Protein AF-A0A5E4BMX6-F1 (afdb_monomer_lite)

Structure (mmCIF, N/CA/C/O backbone):
data_AF-A0A5E4BMX6-F1
#
_entry.id   AF-A0A5E4BMX6-F1
#
loop_
_atom_site.group_PDB
_atom_site.id
_atom_site.type_symbol
_atom_site.label_atom_id
_atom_site.label_alt_id
_atom_site.label_comp_id
_atom_site.label_asym_id
_atom_site.label_entity_id
_atom_site.label_seq_id
_atom_site.pdbx_PDB_ins_code
_atom_site.Cartn_x
_atom_site.Cartn_y
_atom_site.Cartn_z
_atom_site.occupancy
_atom_site.B_iso_or_equiv
_atom_site.auth_seq_id
_atom_site.auth_comp_id
_atom_site.auth_asym_id
_atom_site.auth_atom_id
_atom_site.pdbx_PDB_model_num
ATOM 1 N N . VAL A 1 1 ? 17.351 1.350 86.217 1.00 35.41 1 VAL A N 1
ATOM 2 C CA . VAL A 1 1 ? 17.467 2.580 87.038 1.00 35.41 1 VAL A CA 1
ATOM 3 C C . VAL A 1 1 ? 17.146 3.734 86.095 1.00 35.41 1 VAL A C 1
ATOM 5 O O . VAL A 1 1 ? 17.913 3.917 85.167 1.00 35.41 1 VAL A O 1
ATOM 8 N N . THR A 1 2 ? 15.991 4.404 86.134 1.00 32.00 2 THR A N 1
ATOM 9 C CA . THR A 1 2 ? 14.903 4.441 87.140 1.00 32.00 2 THR A CA 1
ATOM 10 C C . THR A 1 2 ? 13.535 4.592 86.447 1.00 32.00 2 THR A C 1
ATOM 12 O O . THR A 1 2 ? 13.479 4.935 85.272 1.00 32.00 2 THR A O 1
ATOM 15 N N . MET A 1 3 ? 12.445 4.292 87.163 1.00 33.28 3 MET A N 1
ATOM 16 C CA . MET A 1 3 ? 11.055 4.462 86.709 1.00 33.28 3 MET A CA 1
ATOM 17 C C . MET A 1 3 ? 10.714 5.904 86.299 1.00 33.28 3 MET A C 1
ATOM 19 O O . MET A 1 3 ? 11.279 6.844 86.854 1.00 33.28 3 MET A O 1
ATOM 23 N N . LEU A 1 4 ? 9.620 6.059 85.549 1.00 32.78 4 LEU A N 1
ATOM 24 C CA . LEU A 1 4 ? 8.520 6.929 85.985 1.00 32.78 4 LEU A CA 1
ATOM 25 C C . LEU A 1 4 ? 7.163 6.277 85.658 1.00 32.78 4 LEU A C 1
ATOM 27 O O . LEU A 1 4 ? 7.103 5.316 84.894 1.00 32.78 4 LEU A O 1
ATOM 31 N N . LYS A 1 5 ? 6.121 6.682 86.391 1.00 35.00 5 LYS A N 1
ATOM 32 C CA . LYS A 1 5 ? 5.025 5.799 86.826 1.00 35.00 5 LYS A CA 1
ATOM 33 C C . LYS A 1 5 ? 3.714 6.579 86.974 1.00 35.00 5 LYS A C 1
ATOM 35 O O . LYS A 1 5 ? 3.631 7.417 87.866 1.00 35.00 5 LYS A O 1
ATOM 40 N N . THR A 1 6 ? 2.694 6.218 86.199 1.00 30.95 6 THR A N 1
ATOM 41 C CA . THR A 1 6 ? 1.284 6.657 86.316 1.00 30.95 6 THR A CA 1
ATOM 42 C C . THR A 1 6 ? 0.437 5.745 85.415 1.00 30.95 6 THR A C 1
ATOM 44 O O . THR A 1 6 ? 0.873 5.444 84.312 1.00 30.95 6 THR A O 1
ATOM 47 N N . GLY A 1 7 ? -0.747 5.244 85.777 1.00 32.09 7 GLY A N 1
ATOM 48 C CA . GLY A 1 7 ? -1.472 5.220 87.056 1.00 32.09 7 GLY A CA 1
ATOM 49 C C . GLY A 1 7 ? -2.209 3.873 87.211 1.00 32.09 7 GLY A C 1
ATOM 50 O O . GLY A 1 7 ? -2.040 2.990 86.375 1.00 32.09 7 GLY A O 1
ATOM 51 N N . LEU A 1 8 ? -2.977 3.676 88.286 1.00 29.72 8 LEU A N 1
ATOM 52 C CA . LEU A 1 8 ? -3.556 2.374 88.671 1.00 29.72 8 LEU A CA 1
ATOM 53 C C . LEU A 1 8 ? -5.045 2.538 89.032 1.00 29.72 8 LEU A C 1
ATOM 55 O O . LEU A 1 8 ? -5.360 3.528 89.690 1.00 29.72 8 LEU A O 1
ATOM 59 N N . LEU A 1 9 ? -5.876 1.521 88.717 1.00 30.53 9 LEU A N 1
ATOM 60 C CA . LEU A 1 9 ? -7.295 1.337 89.132 1.00 30.53 9 LEU A CA 1
ATOM 61 C C . LEU A 1 9 ? -8.300 2.267 88.402 1.00 30.53 9 LEU A C 1
ATOM 63 O O . LEU A 1 9 ? -7.949 3.402 8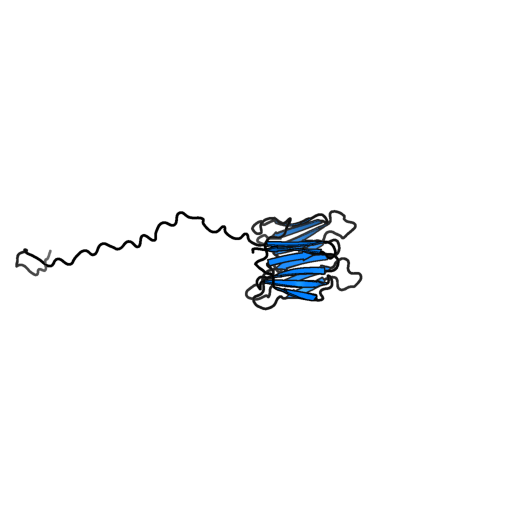8.105 1.00 30.53 9 LEU A O 1
ATOM 67 N N . LYS A 1 10 ? -9.555 1.914 88.066 1.00 31.61 10 LYS A N 1
ATOM 68 C CA . LYS A 1 10 ? -10.496 0.776 88.305 1.00 31.61 10 LYS A CA 1
ATOM 69 C C . LYS A 1 10 ? -11.629 0.909 87.225 1.00 31.61 10 LYS A C 1
ATOM 71 O O . LYS A 1 10 ? -11.780 2.024 86.733 1.00 31.61 10 LYS A O 1
ATOM 76 N N . GLU A 1 11 ? -12.469 -0.053 86.809 1.00 31.25 11 GLU A N 1
ATOM 77 C CA . GLU A 1 11 ? -12.640 -1.511 87.028 1.00 31.25 11 GLU A CA 1
ATOM 78 C C . GLU A 1 11 ? -13.628 -2.104 85.969 1.00 31.25 11 GLU A C 1
ATOM 80 O O . GLU A 1 11 ? -14.210 -1.324 85.224 1.00 31.25 11 GLU A O 1
ATOM 85 N N . GLU A 1 12 ? -13.818 -3.437 85.965 1.00 30.56 12 GLU A N 1
ATOM 86 C CA . GLU A 1 12 ? -14.991 -4.237 85.497 1.00 30.56 12 GLU A CA 1
ATOM 87 C C . GLU A 1 12 ? -15.522 -4.195 84.029 1.00 30.56 12 GLU A C 1
ATOM 89 O O . GLU A 1 12 ? -15.741 -3.153 83.416 1.00 30.56 12 GLU A O 1
ATOM 94 N N . GLU A 1 13 ? -15.757 -5.404 83.488 1.00 37.81 13 GLU A N 1
ATOM 95 C CA . GLU A 1 13 ? -16.462 -5.720 82.227 1.00 37.81 13 GLU A CA 1
ATOM 96 C C . GLU A 1 13 ? -17.963 -6.018 82.479 1.00 37.81 13 GLU A C 1
ATOM 98 O O . GLU A 1 13 ? -18.403 -6.016 83.626 1.00 37.81 13 GLU A O 1
ATOM 103 N N . GLU A 1 14 ? -18.696 -6.368 81.406 1.00 35.53 14 GLU A N 1
ATOM 104 C CA . GLU A 1 14 ? -20.063 -6.940 81.387 1.00 35.53 14 GLU A CA 1
ATOM 105 C C . GLU A 1 14 ? -21.231 -5.945 81.674 1.00 35.53 14 GLU A C 1
ATOM 107 O O . GLU A 1 14 ? -21.203 -5.160 82.614 1.00 35.53 14 GLU A O 1
ATOM 112 N N . ASP A 1 15 ? -22.327 -5.885 80.896 1.00 34.97 15 ASP A N 1
ATOM 113 C CA . ASP A 1 15 ? -22.698 -6.639 79.685 1.00 34.97 15 ASP A CA 1
ATOM 114 C C . ASP A 1 15 ? -23.845 -5.953 78.880 1.00 34.97 15 ASP A C 1
ATOM 116 O O . ASP A 1 15 ? -24.502 -5.027 79.356 1.00 34.97 15 ASP A O 1
ATOM 120 N N . GLN A 1 16 ? -24.147 -6.521 77.706 1.00 38.72 16 GLN A N 1
ATOM 121 C CA . GLN A 1 16 ? -25.443 -6.564 77.001 1.00 38.72 16 GLN A CA 1
ATOM 122 C C . GLN A 1 16 ? -25.919 -5.472 76.009 1.00 38.72 16 GLN A C 1
ATOM 124 O O . GLN A 1 16 ? -26.272 -4.341 76.328 1.00 38.72 16 GLN A O 1
ATOM 129 N N . ALA A 1 17 ? -26.179 -6.002 74.801 1.00 39.06 17 ALA A N 1
ATOM 130 C CA . ALA A 1 17 ? -27.375 -5.788 73.974 1.00 39.06 17 ALA A CA 1
ATOM 131 C C . ALA A 1 17 ? -27.500 -4.509 73.116 1.00 39.06 17 ALA A C 1
ATOM 133 O O . ALA A 1 17 ? -28.368 -3.664 73.318 1.00 39.06 17 ALA A O 1
ATOM 134 N N . GLY A 1 18 ? -26.755 -4.493 72.004 1.00 36.16 18 GLY A N 1
ATOM 135 C CA . GLY A 1 18 ? -27.036 -3.654 70.832 1.00 36.16 18 GLY A CA 1
ATOM 136 C C . GLY A 1 18 ? -26.816 -4.420 69.525 1.00 36.16 18 GLY A C 1
ATOM 137 O O . GLY A 1 18 ? -25.783 -4.255 68.883 1.00 36.16 18 GLY A O 1
ATOM 138 N N . SER A 1 19 ? -27.759 -5.289 69.136 1.00 46.03 19 SER A N 1
ATOM 139 C CA . SER A 1 19 ? -27.656 -6.100 67.909 1.00 46.03 19 SER A CA 1
ATOM 140 C C . SER A 1 19 ? -27.781 -5.234 66.647 1.00 46.03 19 SER A C 1
ATOM 142 O O . SER A 1 19 ? -28.859 -5.072 66.077 1.00 46.03 19 SER A O 1
ATOM 144 N N . ILE A 1 20 ? -26.660 -4.676 66.190 1.00 43.91 20 ILE A N 1
ATOM 145 C CA . ILE A 1 20 ? -26.553 -4.147 64.832 1.00 43.91 20 ILE A CA 1
ATOM 146 C C . ILE A 1 20 ? -26.483 -5.357 63.905 1.00 43.91 20 ILE A C 1
ATOM 148 O O . ILE A 1 20 ? -25.499 -6.096 63.897 1.00 43.91 20 ILE A O 1
ATOM 152 N N . HIS A 1 21 ? -27.563 -5.580 63.158 1.00 50.25 21 HIS A N 1
ATOM 153 C CA . H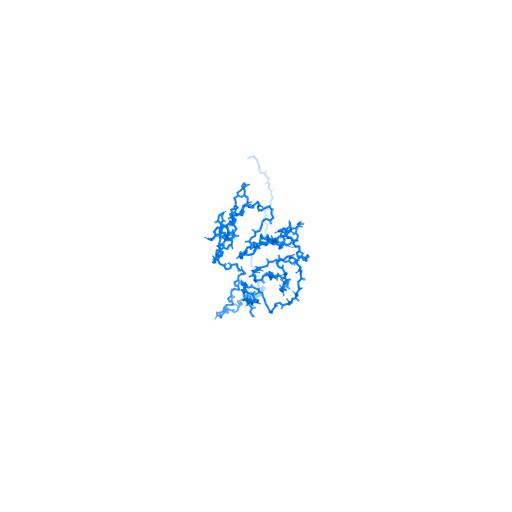IS A 1 21 ? -27.653 -6.665 62.194 1.00 50.25 21 HIS A CA 1
ATOM 154 C C . HIS A 1 21 ? -26.448 -6.648 61.248 1.00 50.25 21 HIS A C 1
ATOM 156 O O . HIS A 1 21 ? -26.258 -5.692 60.494 1.00 50.25 21 HIS A O 1
ATOM 162 N N . ASN A 1 22 ? -25.694 -7.752 61.231 1.00 52.19 22 ASN A N 1
ATOM 163 C CA . ASN A 1 22 ? -24.826 -8.086 60.109 1.00 52.19 22 ASN A CA 1
ATOM 164 C C . ASN A 1 22 ? -25.716 -8.238 58.872 1.00 52.19 22 ASN A C 1
ATOM 166 O O . ASN A 1 22 ? -26.256 -9.316 58.613 1.00 52.19 22 ASN A O 1
ATOM 170 N N . LEU A 1 23 ? -25.893 -7.146 58.124 1.00 52.84 23 LEU A N 1
ATOM 171 C CA . LEU A 1 23 ? -26.420 -7.209 56.770 1.00 52.84 23 LEU A CA 1
ATOM 172 C C . LEU A 1 23 ? -25.533 -8.203 56.013 1.00 52.84 23 LEU A C 1
ATOM 174 O O . LEU A 1 23 ? -24.311 -8.020 56.014 1.00 52.84 23 LEU A O 1
ATOM 178 N N . PRO A 1 24 ? -26.095 -9.267 55.409 1.00 53.97 24 PRO A N 1
ATOM 179 C CA . PRO A 1 24 ? -25.285 -10.171 54.617 1.00 53.97 24 PRO A CA 1
ATOM 180 C C . PRO A 1 24 ? -24.608 -9.331 53.542 1.00 53.97 24 PRO A C 1
ATOM 182 O O . PRO A 1 24 ? -25.277 -8.555 52.854 1.00 53.97 24 PRO A O 1
ATOM 185 N N . LEU A 1 25 ? -23.284 -9.462 53.426 1.00 54.66 25 LEU A N 1
ATOM 186 C CA . LEU A 1 25 ? -22.544 -8.842 52.340 1.00 54.66 25 LEU A CA 1
ATOM 187 C C . LEU A 1 25 ? -23.213 -9.316 51.052 1.00 54.66 25 LEU A C 1
ATOM 189 O O . LEU A 1 25 ? -23.096 -10.491 50.693 1.00 54.66 25 LEU A O 1
ATOM 193 N N . VAL A 1 26 ? -23.946 -8.417 50.388 1.00 52.69 26 VAL A N 1
ATOM 194 C CA . VAL A 1 26 ? -24.539 -8.688 49.083 1.00 52.69 26 VAL A CA 1
ATOM 195 C C . VAL A 1 26 ? -23.368 -8.756 48.124 1.00 52.69 26 VAL A C 1
ATOM 197 O O . VAL A 1 26 ? -22.990 -7.780 47.477 1.00 52.69 26 V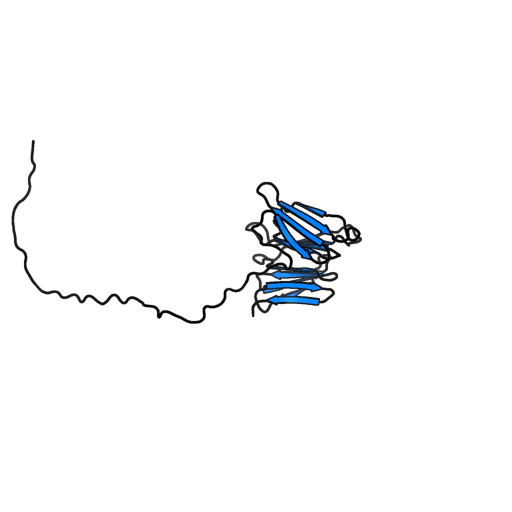AL A O 1
ATOM 200 N N . THR A 1 27 ? -22.749 -9.935 48.082 1.00 58.91 27 THR A N 1
ATOM 201 C CA . THR A 1 27 ? -21.886 -10.315 46.986 1.00 58.91 27 THR A CA 1
ATOM 202 C C . THR A 1 27 ? -22.757 -10.163 45.757 1.00 58.91 27 THR A C 1
ATOM 204 O O . THR A 1 27 ? -23.727 -10.894 45.555 1.00 58.91 27 THR A O 1
ATOM 207 N N . SER A 1 28 ? -22.453 -9.127 44.979 1.00 58.38 28 SER A N 1
ATOM 208 C CA . SER A 1 28 ? -22.967 -8.949 43.633 1.00 58.38 28 SER A CA 1
ATOM 209 C C . SER A 1 28 ? -22.365 -10.072 42.797 1.00 58.38 28 SER A C 1
ATOM 211 O O . SER A 1 28 ? -21.419 -9.883 42.033 1.00 58.38 28 SER A O 1
ATOM 213 N N . GLN A 1 29 ? -22.887 -11.283 43.006 1.00 64.38 29 GLN A N 1
ATOM 214 C CA . GLN A 1 29 ? -22.757 -12.391 42.089 1.00 64.38 29 GLN A CA 1
ATOM 215 C C . GLN A 1 29 ? -23.532 -11.962 40.852 1.00 64.38 29 GLN A C 1
ATOM 217 O O . GLN A 1 29 ? -24.706 -12.286 40.677 1.00 64.38 29 GLN A O 1
ATOM 222 N N . ARG A 1 30 ? -22.865 -11.159 40.011 1.00 63.91 30 ARG A N 1
ATOM 223 C CA . ARG A 1 30 ? -23.257 -10.989 38.617 1.00 63.91 30 ARG A CA 1
ATOM 224 C C . ARG A 1 30 ? -23.502 -12.407 38.105 1.00 63.91 30 ARG A C 1
ATOM 226 O O . ARG A 1 30 ? -22.594 -13.228 38.265 1.00 63.91 30 ARG A O 1
ATOM 233 N N . PRO A 1 31 ? -24.702 -12.723 37.587 1.00 66.75 31 PRO A N 1
ATOM 234 C CA . PRO A 1 31 ? -25.004 -14.079 37.162 1.00 66.75 31 PRO A CA 1
ATOM 235 C C . PRO A 1 31 ? -23.907 -14.533 36.205 1.00 66.75 31 PRO A C 1
ATOM 237 O O . PRO A 1 31 ? -23.553 -13.801 35.278 1.00 66.75 31 PRO A O 1
ATOM 240 N N . PHE A 1 32 ? -23.322 -15.693 36.496 1.00 72.81 32 PHE A N 1
ATOM 241 C CA . PHE A 1 32 ? -22.219 -16.243 35.722 1.00 72.81 32 PHE A CA 1
ATOM 242 C C . PHE A 1 32 ? -22.746 -16.542 34.315 1.00 72.81 32 PHE A C 1
ATOM 244 O O . PHE A 1 32 ? -23.487 -17.502 34.110 1.00 72.81 32 PHE A O 1
ATOM 251 N N . TYR A 1 33 ? -22.453 -15.646 33.372 1.00 83.50 33 TYR A N 1
ATOM 252 C CA . TYR A 1 33 ? -22.910 -15.761 31.994 1.00 83.50 33 TYR A CA 1
ATOM 253 C C . TYR A 1 33 ? -22.079 -16.833 31.289 1.00 83.50 33 TYR A C 1
ATOM 255 O O . TYR A 1 33 ? -21.002 -16.556 30.768 1.00 83.50 33 TYR A O 1
ATOM 263 N N . ASP A 1 34 ? -22.597 -18.057 31.297 1.00 86.50 34 ASP A N 1
ATOM 264 C CA . ASP A 1 34 ? -22.062 -19.197 30.552 1.00 86.50 34 ASP A CA 1
ATOM 265 C C . ASP A 1 34 ? -22.779 -19.305 29.194 1.00 86.50 34 ASP A C 1
ATOM 267 O O . ASP A 1 34 ? -23.572 -20.207 28.927 1.00 86.50 34 ASP A O 1
ATOM 271 N N . GLY A 1 35 ? -22.600 -18.268 28.373 1.00 92.62 35 GLY A N 1
ATOM 272 C CA . GLY A 1 35 ? -23.203 -18.139 27.048 1.00 92.62 35 GLY A CA 1
ATOM 273 C C . GLY A 1 35 ? -22.164 -17.815 25.970 1.00 92.62 35 GLY A C 1
ATOM 274 O O . GLY A 1 35 ? -20.980 -17.658 26.275 1.00 92.62 35 GLY A O 1
ATOM 275 N N . PRO A 1 36 ? -22.576 -17.711 24.694 1.00 94.38 36 PRO A N 1
ATOM 276 C CA . PRO A 1 36 ? -21.656 -17.431 23.597 1.00 94.38 36 PRO A CA 1
ATOM 277 C C . PRO A 1 36 ? -20.931 -16.092 23.794 1.00 94.38 36 PRO A C 1
ATOM 279 O O . PRO A 1 36 ? -21.548 -15.030 23.865 1.00 94.38 36 PRO A O 1
ATOM 282 N N . ILE A 1 37 ? -19.602 -16.149 23.836 1.00 94.25 37 ILE A N 1
ATOM 283 C CA . ILE A 1 37 ? -18.733 -14.971 23.898 1.00 94.25 37 ILE A CA 1
ATOM 284 C C . ILE A 1 37 ? -18.547 -14.434 22.467 1.00 94.25 37 ILE A C 1
ATOM 286 O O . ILE A 1 37 ? -18.245 -15.228 21.572 1.00 94.25 37 ILE A O 1
ATOM 290 N N . PRO A 1 38 ? -18.697 -13.119 22.212 1.00 95.00 38 PRO A N 1
ATOM 291 C CA . PRO A 1 38 ? -18.443 -12.545 20.894 1.00 95.00 38 PRO A CA 1
ATOM 292 C C . PRO A 1 38 ? -17.012 -12.822 20.418 1.00 95.00 38 PRO A C 1
ATOM 294 O O . PRO A 1 38 ? -16.047 -12.469 21.097 1.00 95.00 38 PRO A O 1
ATOM 297 N N . THR A 1 39 ? -16.870 -13.422 19.235 1.00 97.25 39 THR A N 1
ATOM 298 C CA . THR A 1 39 ? -15.559 -13.652 18.616 1.00 97.25 39 THR A CA 1
ATOM 299 C C . THR A 1 39 ? -14.862 -12.311 18.356 1.00 97.25 39 THR A C 1
ATOM 301 O O . THR A 1 39 ? -15.461 -11.447 17.706 1.00 97.25 39 THR A O 1
ATOM 304 N N . PRO A 1 40 ? -13.608 -12.111 18.806 1.00 97.44 40 PRO A N 1
ATOM 305 C CA . PRO A 1 40 ? -12.844 -10.915 18.472 1.00 97.44 40 PRO A CA 1
ATOM 306 C C . PRO A 1 40 ? -12.727 -10.740 16.953 1.00 97.44 40 PRO A C 1
ATOM 308 O O . PRO A 1 40 ? -12.380 -11.680 16.236 1.00 97.44 40 PRO A O 1
ATOM 311 N N . ARG A 1 41 ? -13.008 -9.531 16.455 1.00 97.75 41 ARG A N 1
ATOM 312 C CA . ARG A 1 41 ? -12.829 -9.197 15.037 1.00 97.75 41 ARG A CA 1
ATOM 313 C C . ARG A 1 41 ? -11.340 -9.259 14.684 1.00 97.75 41 ARG A C 1
ATOM 315 O O . ARG A 1 41 ? -10.519 -8.647 15.364 1.00 97.75 41 ARG A O 1
ATOM 322 N N . GLN A 1 42 ? -10.996 -9.989 13.622 1.00 98.31 42 GLN A N 1
ATOM 323 C CA . GLN A 1 42 ? -9.625 -10.013 13.107 1.00 98.31 42 GLN A CA 1
ATOM 324 C C . GLN A 1 42 ? -9.219 -8.632 12.571 1.00 98.31 42 GLN A C 1
ATOM 326 O O . GLN A 1 42 ? -10.052 -7.930 11.991 1.00 98.31 42 GLN A O 1
ATOM 331 N N . LYS A 1 43 ? -7.948 -8.271 12.771 1.00 98.38 43 LYS A N 1
ATOM 332 C CA . LYS A 1 43 ? -7.343 -7.032 12.261 1.00 98.38 43 LYS A CA 1
ATOM 333 C C . LYS A 1 43 ? -7.202 -7.058 10.728 1.00 98.38 43 LYS A C 1
ATOM 335 O O . LYS A 1 43 ? -7.180 -8.157 10.162 1.00 98.38 43 LYS A O 1
ATOM 340 N N . PRO A 1 44 ? -7.079 -5.891 10.070 1.00 98.75 44 PRO A N 1
ATOM 341 C CA . PRO A 1 44 ? -6.729 -5.830 8.658 1.00 98.75 44 PRO A CA 1
ATOM 342 C C . PRO A 1 44 ? -5.344 -6.439 8.386 1.00 98.75 44 PRO A C 1
ATOM 344 O O . PRO A 1 44 ? -4.472 -6.448 9.260 1.00 98.75 44 PRO A O 1
ATOM 347 N N . PHE A 1 45 ? -5.145 -6.969 7.178 1.00 98.81 45 PHE A N 1
ATOM 348 C CA . PHE A 1 45 ? -3.867 -7.518 6.726 1.00 98.81 45 PHE A CA 1
ATOM 349 C C . PHE A 1 45 ? -3.693 -7.405 5.207 1.00 98.81 45 PHE A C 1
ATOM 351 O O . PHE A 1 45 ? -4.657 -7.476 4.447 1.00 98.81 45 PHE A O 1
ATOM 358 N N . GLN A 1 46 ? -2.436 -7.312 4.765 1.00 98.88 46 GLN A N 1
ATOM 359 C CA . GLN A 1 46 ? -2.073 -7.466 3.358 1.00 98.88 46 GLN A CA 1
ATOM 360 C C . GLN A 1 46 ? -1.925 -8.951 3.017 1.00 98.88 46 GLN A C 1
ATOM 362 O O . GLN A 1 46 ? -1.177 -9.684 3.676 1.00 98.88 46 GLN A O 1
ATOM 367 N N . SER A 1 47 ? -2.611 -9.406 1.972 1.00 98.81 47 SER A N 1
ATOM 368 C CA . SER A 1 47 ? -2.475 -10.782 1.485 1.00 98.81 47 SER A CA 1
ATOM 369 C C . SER A 1 47 ? -1.059 -11.037 0.950 1.00 98.81 47 SER A C 1
ATOM 371 O O . SER A 1 47 ? -0.518 -10.238 0.194 1.00 98.81 47 SER A O 1
ATOM 373 N N . GLY A 1 48 ? -0.439 -12.146 1.366 1.00 98.62 48 GLY A N 1
ATOM 374 C CA . GLY A 1 48 ? 0.963 -12.453 1.043 1.00 98.62 48 GLY A CA 1
ATOM 375 C C . GLY A 1 48 ? 2.003 -11.764 1.942 1.00 98.62 48 GLY A C 1
ATOM 376 O O . GLY A 1 48 ? 3.194 -11.856 1.654 1.00 98.62 48 GLY A O 1
ATOM 377 N N . SER A 1 49 ? 1.587 -11.091 3.021 1.00 98.81 49 SER A N 1
ATOM 378 C CA . SER A 1 49 ? 2.492 -10.528 4.036 1.00 98.81 49 SER A CA 1
ATOM 379 C C . SER A 1 49 ? 2.748 -11.486 5.210 1.00 98.81 49 SER A C 1
ATOM 381 O O . SER A 1 49 ? 1.965 -12.400 5.476 1.00 98.81 49 SER A O 1
ATOM 383 N N . THR A 1 50 ? 3.840 -11.268 5.947 1.00 98.81 50 THR A N 1
ATOM 384 C CA . THR A 1 50 ? 4.096 -11.896 7.261 1.00 98.81 50 THR A CA 1
ATOM 385 C C . THR A 1 50 ? 3.761 -10.927 8.412 1.00 98.81 50 THR A C 1
ATOM 387 O O . THR A 1 50 ? 3.419 -9.773 8.147 1.00 98.81 50 THR A O 1
ATOM 390 N N . PRO A 1 51 ? 3.848 -11.319 9.701 1.00 98.31 51 PRO A N 1
ATOM 391 C CA . PRO A 1 51 ? 3.638 -10.392 10.820 1.00 98.31 51 PRO A CA 1
ATOM 392 C C . PRO A 1 51 ? 4.601 -9.188 10.849 1.00 98.31 51 PRO A C 1
ATOM 394 O O . PRO A 1 51 ? 5.719 -9.252 10.332 1.00 98.31 51 PRO A O 1
ATOM 397 N N . LEU A 1 52 ? 4.162 -8.083 11.466 1.00 96.69 52 LEU A N 1
ATOM 398 C CA . LEU A 1 52 ? 4.922 -6.822 11.572 1.00 96.69 52 LEU A CA 1
ATOM 399 C C . LEU A 1 52 ? 6.094 -6.880 12.563 1.00 96.69 52 LEU A C 1
ATOM 401 O O . LEU A 1 52 ? 7.083 -6.191 12.367 1.00 96.69 52 LEU A O 1
ATOM 405 N N . HIS A 1 53 ? 6.011 -7.719 13.597 1.00 95.56 53 HIS A N 1
ATOM 406 C CA . HIS A 1 53 ? 7.015 -7.821 14.668 1.00 95.56 53 HIS A CA 1
ATOM 407 C C . HIS A 1 53 ? 8.299 -8.583 14.267 1.00 95.56 53 HIS A C 1
ATOM 409 O O . HIS A 1 53 ? 9.058 -9.020 15.134 1.00 95.56 53 HIS A O 1
ATOM 415 N N . LEU A 1 54 ? 8.495 -8.860 12.976 1.00 97.06 54 LEU A N 1
ATOM 416 C CA . LEU A 1 54 ? 9.660 -9.572 12.457 1.00 97.06 54 LEU A CA 1
ATOM 417 C C . LEU A 1 54 ? 10.653 -8.554 11.894 1.00 97.06 54 LEU A C 1
ATOM 419 O O . LEU A 1 54 ? 10.297 -7.802 10.991 1.00 97.06 54 LEU A O 1
ATOM 423 N N . THR A 1 55 ? 11.900 -8.595 12.374 1.00 96.31 55 THR A N 1
ATOM 424 C CA . THR A 1 55 ? 13.025 -7.763 11.900 1.00 96.31 55 THR A CA 1
ATOM 425 C C . THR A 1 55 ? 13.223 -7.848 10.387 1.00 96.31 55 THR A C 1
ATOM 427 O O . THR A 1 55 ? 13.603 -6.875 9.754 1.00 96.31 55 THR A O 1
ATOM 430 N N . HIS A 1 56 ? 12.937 -9.010 9.798 1.00 97.44 56 HIS A N 1
ATOM 431 C CA . HIS A 1 56 ? 12.880 -9.211 8.357 1.00 97.44 56 HIS A CA 1
ATOM 432 C C . HIS A 1 56 ? 11.522 -9.836 8.018 1.00 97.44 56 HIS A C 1
ATOM 434 O O . HIS A 1 56 ? 11.212 -10.948 8.458 1.00 97.44 56 HIS A O 1
ATOM 440 N N . ARG A 1 57 ? 10.694 -9.100 7.270 1.00 98.38 57 ARG A N 1
ATOM 441 C CA . ARG A 1 57 ? 9.310 -9.457 6.923 1.00 98.38 57 ARG A CA 1
ATOM 442 C C . ARG A 1 57 ? 9.065 -9.365 5.421 1.00 98.38 57 ARG A C 1
ATOM 444 O O . ARG A 1 57 ? 9.598 -8.488 4.748 1.00 98.38 57 ARG A O 1
ATOM 451 N N . PHE A 1 58 ? 8.161 -10.198 4.918 1.00 98.81 58 PHE A N 1
ATOM 452 C CA . PHE A 1 58 ? 7.504 -9.944 3.639 1.00 98.81 58 PHE A CA 1
ATOM 453 C C . PHE A 1 58 ? 6.388 -8.918 3.864 1.00 98.81 58 PHE A C 1
ATOM 455 O O . PHE A 1 58 ? 5.499 -9.138 4.693 1.00 98.81 58 PHE A O 1
ATOM 462 N N . MET A 1 59 ? 6.433 -7.799 3.141 1.00 98.81 59 MET A N 1
ATOM 463 C CA . MET A 1 59 ? 5.313 -6.856 3.069 1.00 98.81 59 MET A CA 1
ATOM 464 C C . MET A 1 59 ? 4.257 -7.353 2.079 1.00 98.81 59 MET A C 1
ATOM 466 O O . MET A 1 59 ? 3.070 -7.240 2.358 1.00 98.81 59 MET A O 1
ATOM 470 N N . VAL A 1 60 ? 4.693 -7.960 0.971 1.00 98.94 60 VAL A N 1
ATOM 471 C CA . VAL A 1 60 ? 3.860 -8.738 0.045 1.00 98.94 60 VAL A CA 1
ATOM 472 C C . VAL A 1 60 ? 4.737 -9.728 -0.730 1.00 98.94 60 VAL A C 1
ATOM 474 O O . VAL A 1 60 ? 5.867 -9.415 -1.103 1.00 98.94 60 VAL A O 1
ATOM 477 N N . TRP A 1 61 ? 4.210 -10.919 -1.001 1.00 98.88 61 TRP A N 1
ATOM 478 C CA . TRP A 1 61 ? 4.699 -11.835 -2.030 1.00 98.88 61 TRP A CA 1
ATOM 479 C C . TRP A 1 61 ? 3.500 -12.223 -2.894 1.00 98.88 61 TRP A C 1
ATOM 481 O O . TRP A 1 61 ? 2.546 -12.831 -2.406 1.00 98.88 61 TRP A O 1
ATOM 491 N N . ASN A 1 62 ? 3.534 -11.850 -4.172 1.00 98.75 62 ASN A N 1
ATOM 492 C CA . ASN A 1 62 ? 2.479 -12.150 -5.138 1.00 98.75 62 ASN A CA 1
ATOM 493 C C . ASN A 1 62 ? 3.067 -12.703 -6.455 1.00 98.75 62 ASN A C 1
ATOM 495 O O . ASN A 1 62 ? 4.233 -13.098 -6.514 1.00 98.75 62 ASN A O 1
ATOM 499 N N . SER A 1 63 ? 2.249 -12.784 -7.508 1.00 98.56 63 SER A N 1
ATOM 500 C CA . SER A 1 63 ? 2.649 -13.326 -8.816 1.00 98.56 63 SER A CA 1
ATOM 501 C C . SER A 1 63 ? 3.598 -12.433 -9.625 1.00 98.56 63 SER A C 1
ATOM 503 O O . SER A 1 63 ? 4.136 -12.907 -10.621 1.00 98.56 63 SER A O 1
ATOM 505 N N . ILE A 1 64 ? 3.806 -11.174 -9.229 1.00 98.62 64 ILE A N 1
ATOM 506 C CA . ILE A 1 64 ? 4.718 -10.231 -9.896 1.00 98.62 64 ILE A CA 1
ATOM 507 C C . ILE A 1 64 ? 6.109 -10.271 -9.258 1.00 98.62 64 ILE A C 1
ATOM 509 O O . ILE A 1 64 ? 7.125 -10.275 -9.954 1.00 98.62 64 ILE A O 1
ATOM 513 N N . GLY A 1 65 ? 6.154 -10.324 -7.929 1.00 98.75 65 GLY A N 1
ATOM 514 C CA . GLY A 1 65 ? 7.403 -10.236 -7.190 1.00 98.75 65 GLY A CA 1
ATOM 515 C C . GLY A 1 65 ? 7.225 -10.323 -5.681 1.00 98.75 65 GLY A C 1
ATOM 516 O O . GLY A 1 65 ? 6.248 -10.880 -5.164 1.00 98.75 65 GLY A O 1
ATOM 517 N N . ILE A 1 66 ? 8.210 -9.771 -4.983 1.00 98.88 66 ILE A N 1
ATOM 518 C CA . ILE A 1 66 ? 8.366 -9.815 -3.535 1.00 98.88 66 ILE A CA 1
ATOM 519 C C . ILE A 1 66 ? 8.795 -8.429 -3.051 1.00 98.88 66 ILE A C 1
ATOM 521 O O . ILE A 1 66 ? 9.790 -7.888 -3.529 1.00 98.88 66 ILE A O 1
ATOM 525 N N . ILE A 1 67 ? 8.087 -7.889 -2.059 1.00 98.88 67 ILE A N 1
ATOM 526 C CA . ILE A 1 67 ? 8.531 -6.731 -1.277 1.00 98.88 67 ILE A CA 1
ATOM 527 C C . ILE A 1 67 ? 8.917 -7.221 0.116 1.00 98.88 67 ILE A C 1
ATOM 529 O O . ILE A 1 67 ? 8.090 -7.786 0.844 1.00 98.88 67 ILE A O 1
ATOM 533 N N . ARG A 1 68 ? 10.173 -6.997 0.496 1.00 98.75 68 ARG A N 1
ATOM 534 C CA . ARG A 1 68 ? 10.720 -7.287 1.825 1.00 98.75 68 ARG A CA 1
ATOM 535 C C . ARG A 1 68 ? 10.955 -5.981 2.567 1.00 98.75 68 ARG A C 1
ATOM 537 O O . ARG A 1 68 ? 11.351 -4.993 1.961 1.00 98.75 68 ARG A O 1
ATOM 544 N N . CYS A 1 69 ? 10.727 -5.994 3.872 1.00 98.56 69 CYS A N 1
ATOM 545 C CA . CYS A 1 69 ? 11.128 -4.922 4.772 1.00 98.56 69 CYS A CA 1
ATOM 546 C C . CYS A 1 69 ? 12.081 -5.495 5.821 1.00 98.56 69 CYS A C 1
ATOM 548 O O . CYS A 1 69 ? 11.811 -6.548 6.413 1.00 98.56 69 CYS A O 1
ATOM 550 N N . TYR A 1 70 ? 13.190 -4.792 6.007 1.00 96.44 70 TYR A N 1
ATOM 551 C CA . TYR A 1 70 ? 14.181 -5.001 7.047 1.00 96.44 70 TYR A CA 1
ATOM 552 C C . TYR A 1 70 ? 14.063 -3.817 7.996 1.00 96.44 70 TYR A C 1
ATOM 554 O O . TYR A 1 70 ? 14.149 -2.680 7.549 1.00 96.44 70 TYR A O 1
ATOM 562 N N . ASN A 1 71 ? 13.824 -4.078 9.274 1.00 92.38 71 ASN A N 1
ATOM 563 C CA . ASN A 1 71 ? 13.681 -3.059 10.303 1.00 92.38 71 ASN A CA 1
ATOM 564 C C . ASN A 1 71 ? 14.400 -3.557 11.558 1.00 92.38 71 ASN A C 1
ATOM 566 O O . ASN A 1 71 ? 13.826 -4.315 12.350 1.00 92.38 71 ASN A O 1
ATOM 570 N N . ASP A 1 72 ? 15.676 -3.196 11.682 1.00 89.38 72 ASP A N 1
ATOM 571 C CA . ASP A 1 72 ? 16.490 -3.440 12.871 1.00 89.38 72 ASP A CA 1
ATOM 572 C C . ASP A 1 72 ? 16.779 -2.132 13.632 1.00 89.38 72 ASP A C 1
ATOM 574 O O . ASP A 1 72 ? 16.186 -1.091 13.358 1.00 89.38 72 ASP A O 1
ATOM 578 N N . GLU A 1 73 ? 17.617 -2.190 14.6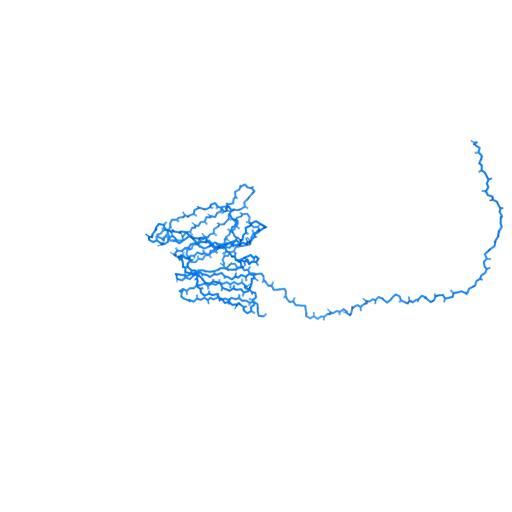69 1.00 84.19 73 GLU A N 1
ATOM 579 C CA . GLU A 1 73 ? 17.903 -1.029 15.527 1.00 84.19 73 GLU A CA 1
ATOM 580 C C . GLU A 1 73 ? 18.740 0.070 14.840 1.00 84.19 73 GLU A C 1
ATOM 582 O O . GLU A 1 73 ? 18.850 1.170 15.382 1.00 84.19 73 GLU A O 1
ATOM 587 N N . HIS A 1 74 ? 19.344 -0.219 13.683 1.00 85.38 74 HIS A N 1
ATOM 588 C CA . HIS A 1 74 ? 20.259 0.671 12.966 1.00 85.38 74 HIS A CA 1
ATOM 589 C C . HIS A 1 74 ? 19.674 1.125 11.626 1.00 85.38 74 HIS A C 1
ATOM 591 O O . HIS A 1 74 ? 19.728 2.317 11.323 1.00 85.38 74 HIS A O 1
ATOM 597 N N . ASP A 1 75 ? 19.099 0.197 10.855 1.00 88.88 75 ASP A N 1
ATOM 598 C CA . ASP A 1 75 ? 18.606 0.436 9.499 1.00 88.88 75 ASP A CA 1
ATOM 599 C C . ASP A 1 75 ? 17.147 -0.030 9.316 1.00 88.88 75 ASP A C 1
ATOM 601 O O . ASP A 1 75 ? 16.748 -1.124 9.727 1.00 88.88 75 ASP A O 1
ATOM 605 N N . ASN A 1 76 ? 16.353 0.796 8.621 1.00 95.25 76 ASN A N 1
ATOM 606 C CA . ASN A 1 76 ? 15.030 0.426 8.112 1.00 95.25 76 ASN A CA 1
ATOM 607 C C . ASN A 1 76 ? 15.000 0.607 6.585 1.00 95.25 76 ASN A C 1
ATOM 609 O O . ASN A 1 76 ? 15.169 1.718 6.069 1.00 95.25 76 ASN A O 1
ATOM 613 N N . ALA A 1 77 ? 14.797 -0.487 5.854 1.00 97.94 77 ALA A N 1
ATOM 614 C CA . ALA A 1 77 ? 14.910 -0.557 4.402 1.00 97.94 77 ALA A CA 1
ATOM 615 C C . ALA A 1 77 ? 13.834 -1.456 3.777 1.00 97.94 77 ALA A C 1
ATOM 617 O O . ALA A 1 77 ? 13.363 -2.421 4.381 1.00 97.94 77 ALA A O 1
ATOM 618 N N . ILE A 1 78 ? 13.469 -1.147 2.534 1.00 98.69 78 ILE A N 1
ATOM 619 C CA . ILE A 1 78 ? 12.542 -1.923 1.711 1.00 98.69 78 ILE A CA 1
ATOM 620 C C . ILE A 1 78 ? 13.254 -2.353 0.429 1.00 98.69 78 ILE A C 1
ATOM 622 O O . ILE A 1 78 ? 13.756 -1.513 -0.316 1.00 98.69 78 ILE A O 1
ATOM 626 N N . ASP A 1 79 ? 13.237 -3.656 0.156 1.00 98.62 79 ASP A N 1
ATOM 627 C CA . ASP A 1 79 ? 13.752 -4.251 -1.078 1.00 98.62 79 ASP A CA 1
ATOM 628 C C . ASP A 1 79 ? 12.610 -4.837 -1.908 1.00 98.62 79 ASP A C 1
ATOM 630 O O . ASP A 1 79 ? 11.780 -5.602 -1.406 1.00 98.62 79 ASP A O 1
ATOM 634 N N . VAL A 1 80 ? 12.604 -4.517 -3.201 1.00 98.75 80 VAL A N 1
ATOM 635 C CA . VAL A 1 80 ? 11.649 -5.024 -4.190 1.00 98.75 80 VAL A CA 1
ATOM 636 C C . VAL A 1 80 ? 12.377 -5.890 -5.211 1.00 98.75 80 VAL A C 1
ATOM 638 O O . VAL A 1 80 ? 13.291 -5.434 -5.899 1.00 98.75 80 VAL A O 1
ATOM 641 N N . GLU A 1 81 ? 11.934 -7.136 -5.333 1.00 98.62 81 GLU A N 1
ATOM 642 C CA . GLU A 1 81 ? 12.416 -8.133 -6.287 1.00 98.62 81 GLU A CA 1
ATOM 643 C C . GLU A 1 81 ? 11.273 -8.524 -7.232 1.00 98.62 81 GLU A C 1
ATOM 645 O O . GLU A 1 81 ? 10.173 -8.838 -6.779 1.00 98.62 81 GLU A O 1
ATOM 650 N N . PHE A 1 82 ? 11.529 -8.531 -8.539 1.00 98.56 82 PHE A N 1
ATOM 651 C CA . PHE A 1 82 ? 10.575 -8.974 -9.559 1.00 98.56 82 PHE A CA 1
ATOM 652 C C . PHE A 1 82 ? 10.921 -10.401 -9.993 1.00 98.56 82 PHE A C 1
ATOM 654 O O . PHE A 1 82 ? 12.089 -10.687 -10.259 1.00 98.56 82 PHE A O 1
ATOM 661 N N . HIS A 1 83 ? 9.924 -11.290 -10.100 1.00 98.44 83 HIS A N 1
ATOM 662 C CA . HIS A 1 83 ? 10.159 -12.673 -10.560 1.00 98.44 83 HIS A CA 1
ATOM 663 C C . HIS A 1 83 ? 10.621 -12.713 -12.023 1.00 98.44 83 HIS A C 1
ATOM 665 O O . HIS A 1 83 ? 11.389 -13.591 -12.410 1.00 98.44 83 HIS A O 1
ATOM 671 N N . ASP A 1 84 ? 10.158 -11.750 -12.823 1.00 97.31 84 ASP A N 1
ATOM 672 C CA . ASP A 1 84 ? 10.644 -11.476 -14.173 1.00 97.31 84 ASP A CA 1
ATOM 673 C C . ASP A 1 84 ? 11.414 -10.147 -14.173 1.00 97.31 84 ASP A C 1
ATOM 675 O O . ASP A 1 84 ? 10.842 -9.060 -14.066 1.00 97.31 84 ASP A O 1
ATOM 679 N N . THR A 1 85 ? 12.736 -10.243 -14.307 1.00 94.31 85 THR A N 1
ATOM 680 C CA . THR A 1 85 ? 13.662 -9.102 -14.308 1.00 94.31 85 THR A CA 1
ATOM 681 C C . THR A 1 85 ? 13.566 -8.228 -15.562 1.00 94.31 85 THR A C 1
ATOM 683 O O . THR A 1 85 ? 14.208 -7.179 -15.614 1.00 94.31 85 THR A O 1
ATOM 686 N N . SER A 1 86 ? 12.767 -8.615 -16.565 1.00 95.75 86 SER A N 1
ATOM 687 C CA . SER A 1 86 ? 12.454 -7.764 -17.717 1.00 95.75 86 SER A CA 1
ATOM 688 C C . SER A 1 86 ? 11.363 -6.723 -17.432 1.00 95.75 86 SER A C 1
ATOM 690 O O . SER A 1 86 ? 11.286 -5.733 -18.158 1.00 95.75 86 SER A O 1
ATOM 692 N N . ILE A 1 87 ? 10.569 -6.899 -16.364 1.00 94.00 87 ILE A N 1
ATOM 693 C CA . ILE A 1 87 ? 9.546 -5.931 -15.928 1.00 94.00 87 ILE A CA 1
ATOM 694 C C . ILE A 1 87 ? 10.221 -4.671 -15.375 1.00 94.00 87 ILE A C 1
ATOM 696 O O . ILE A 1 87 ? 9.983 -3.561 -15.851 1.00 94.00 87 ILE A O 1
ATOM 700 N N . HIS A 1 88 ? 11.071 -4.846 -14.363 1.00 96.12 88 HIS A N 1
ATOM 701 C CA . HIS A 1 88 ? 11.841 -3.777 -13.743 1.00 96.12 88 HIS A CA 1
ATOM 702 C C . HIS A 1 88 ? 13.055 -4.355 -13.001 1.00 96.12 88 HIS A C 1
ATOM 704 O O . HIS A 1 88 ? 13.108 -5.542 -12.676 1.00 96.12 88 HIS A O 1
ATOM 710 N N . HIS A 1 89 ? 14.042 -3.505 -12.719 1.00 95.50 89 HIS A N 1
ATOM 711 C CA . HIS A 1 89 ? 15.200 -3.889 -11.917 1.00 95.50 89 HIS A CA 1
ATOM 712 C C . HIS A 1 89 ? 14.841 -3.976 -10.425 1.00 95.50 89 HIS A C 1
ATOM 714 O O . HIS A 1 89 ? 13.901 -3.326 -9.952 1.00 95.50 89 HIS A O 1
ATOM 720 N N . ALA A 1 90 ? 15.613 -4.765 -9.672 1.00 97.00 90 ALA A N 1
ATOM 721 C CA . ALA A 1 90 ? 15.493 -4.809 -8.218 1.00 97.00 90 ALA A CA 1
ATOM 722 C C . ALA A 1 90 ? 15.673 -3.398 -7.634 1.00 97.00 90 ALA A C 1
ATOM 724 O O . ALA A 1 90 ? 16.594 -2.679 -8.024 1.00 97.00 90 ALA A O 1
ATOM 725 N N . THR A 1 91 ? 14.770 -2.991 -6.744 1.00 97.62 91 THR A N 1
ATOM 726 C CA . THR A 1 91 ? 14.689 -1.615 -6.230 1.00 97.62 91 THR A CA 1
ATOM 727 C C . THR A 1 91 ? 14.914 -1.618 -4.724 1.00 97.62 91 THR A C 1
ATOM 729 O O . THR A 1 91 ? 14.237 -2.354 -4.014 1.00 97.62 91 THR A O 1
ATOM 732 N N . HIS A 1 92 ? 15.844 -0.788 -4.251 1.00 97.75 92 HIS A N 1
ATOM 733 C CA . HIS A 1 92 ? 16.174 -0.622 -2.835 1.00 97.75 92 HIS A CA 1
ATOM 734 C C . HIS A 1 92 ? 15.749 0.770 -2.362 1.00 97.75 92 HIS A C 1
ATOM 736 O O . HIS A 1 92 ? 16.070 1.766 -3.014 1.00 97.75 92 HIS A O 1
ATOM 742 N N . LEU A 1 93 ? 15.042 0.845 -1.236 1.00 97.62 93 LEU A N 1
ATOM 743 C CA . LEU A 1 93 ? 14.477 2.071 -0.673 1.00 97.62 93 LEU A CA 1
ATOM 744 C C . LEU A 1 93 ? 14.837 2.190 0.813 1.00 97.62 93 LEU A C 1
ATOM 746 O O . LEU A 1 93 ? 14.630 1.253 1.582 1.00 97.62 93 LEU A O 1
ATOM 750 N N . SER A 1 94 ? 15.284 3.370 1.250 1.00 97.44 94 SER A N 1
ATOM 751 C CA . SER A 1 94 ? 15.365 3.683 2.682 1.00 97.44 94 SER A CA 1
ATOM 752 C C . SER A 1 94 ? 13.961 3.979 3.219 1.00 97.44 94 SER A C 1
ATOM 754 O O . SER A 1 94 ? 13.249 4.835 2.690 1.00 97.44 94 SER A O 1
ATOM 756 N N . ASN A 1 95 ? 13.544 3.275 4.269 1.00 97.56 95 ASN A N 1
ATOM 757 C CA . ASN A 1 95 ? 12.178 3.308 4.790 1.00 97.56 95 ASN A CA 1
ATOM 758 C C . ASN A 1 95 ? 12.000 4.360 5.901 1.00 97.56 95 ASN A C 1
ATOM 760 O O . ASN A 1 95 ? 11.451 4.086 6.967 1.00 97.56 95 ASN A O 1
ATOM 764 N N . ALA A 1 96 ? 12.462 5.589 5.654 1.00 96.06 96 ALA A N 1
ATOM 765 C CA . ALA A 1 96 ? 12.463 6.676 6.641 1.00 96.06 96 ALA A CA 1
ATOM 766 C C . ALA A 1 96 ? 11.060 7.068 7.162 1.00 96.06 96 ALA A C 1
ATOM 768 O O . ALA A 1 96 ? 10.942 7.651 8.236 1.00 96.06 96 ALA A O 1
ATOM 769 N N . LEU A 1 97 ? 9.999 6.743 6.414 1.00 96.56 97 LEU A N 1
ATOM 770 C CA . LEU A 1 97 ? 8.598 6.998 6.778 1.00 96.56 97 LEU A CA 1
ATOM 771 C C . LEU A 1 97 ? 7.904 5.794 7.443 1.00 96.56 97 LEU A C 1
ATOM 773 O O . LEU A 1 97 ? 6.704 5.860 7.699 1.00 96.56 97 LEU A O 1
ATOM 777 N N . ASN A 1 98 ? 8.642 4.716 7.737 1.00 96.88 98 ASN A N 1
ATOM 778 C CA . ASN A 1 98 ? 8.142 3.498 8.382 1.00 96.88 98 ASN A CA 1
ATOM 779 C C . ASN A 1 98 ? 6.895 2.906 7.693 1.00 96.88 98 ASN A C 1
ATOM 781 O O . ASN A 1 98 ? 5.900 2.592 8.344 1.00 96.88 98 ASN A O 1
ATOM 785 N N . TYR A 1 99 ? 6.942 2.729 6.370 1.00 98.62 99 TYR A N 1
ATOM 786 C CA . TYR A 1 99 ? 5.895 2.027 5.626 1.00 98.62 99 TYR A CA 1
ATOM 787 C C . TYR A 1 99 ? 5.725 0.593 6.153 1.00 98.62 99 TYR A C 1
ATOM 789 O O . TYR A 1 99 ? 6.694 -0.165 6.269 1.00 98.62 99 TYR A O 1
ATOM 797 N N . THR A 1 100 ? 4.484 0.222 6.472 1.00 98.44 100 THR A N 1
ATOM 798 C CA . THR A 1 100 ? 4.106 -1.056 7.103 1.00 98.44 100 THR A CA 1
ATOM 799 C C . THR A 1 100 ? 3.341 -1.974 6.149 1.00 98.44 100 THR A C 1
ATOM 801 O O . THR A 1 100 ? 3.493 -3.203 6.219 1.00 98.44 100 THR A O 1
ATOM 804 N N . VAL A 1 101 ? 2.574 -1.384 5.227 1.00 98.69 101 VAL A N 1
ATOM 805 C CA . VAL A 1 101 ? 1.753 -2.052 4.207 1.00 98.69 101 VAL A CA 1
ATOM 806 C C . VAL A 1 101 ? 2.348 -1.787 2.821 1.00 98.69 101 VAL A C 1
ATOM 808 O O . VAL A 1 101 ? 2.795 -0.673 2.548 1.00 98.69 101 VAL A O 1
ATOM 811 N N . ALA A 1 102 ? 2.362 -2.798 1.949 1.00 98.94 102 ALA A N 1
ATOM 812 C CA . ALA A 1 102 ? 2.806 -2.657 0.563 1.00 98.94 102 ALA A CA 1
ATOM 813 C C . ALA A 1 102 ? 1.986 -3.526 -0.399 1.00 98.94 102 ALA A C 1
ATOM 815 O O . ALA A 1 102 ? 1.519 -4.595 -0.014 1.00 98.94 102 ALA A O 1
ATOM 816 N N . ASP A 1 103 ? 1.882 -3.113 -1.658 1.00 98.94 103 ASP A N 1
ATOM 817 C CA . ASP A 1 103 ? 1.400 -3.948 -2.761 1.00 98.94 103 ASP A CA 1
ATOM 818 C C . ASP A 1 103 ? 2.274 -3.749 -4.012 1.00 98.94 103 ASP A C 1
ATOM 820 O O . ASP A 1 103 ? 2.944 -2.722 -4.158 1.00 98.94 103 ASP A O 1
ATOM 824 N N . LEU A 1 104 ? 2.293 -4.741 -4.905 1.00 98.88 104 LEU A N 1
ATOM 825 C CA . LEU A 1 104 ? 3.173 -4.774 -6.076 1.00 98.88 104 LEU A CA 1
ATOM 826 C C . LEU A 1 104 ? 2.408 -5.169 -7.341 1.00 98.88 104 LEU A C 1
ATOM 828 O O . LEU A 1 104 ? 1.859 -6.269 -7.418 1.00 98.88 104 LEU A O 1
ATOM 832 N N . SER A 1 105 ? 2.436 -4.315 -8.360 1.00 98.56 105 SER A N 1
ATOM 833 C CA . SER A 1 105 ? 1.909 -4.615 -9.693 1.00 98.56 105 SER A CA 1
ATOM 834 C C . SER A 1 105 ? 3.020 -4.613 -10.745 1.00 98.56 105 SER A C 1
ATOM 836 O O . SER A 1 105 ? 4.189 -4.380 -10.449 1.00 98.56 105 SER A O 1
ATOM 838 N N . HIS A 1 106 ? 2.649 -4.870 -12.000 1.00 97.38 106 HIS A N 1
ATOM 839 C CA . HIS A 1 106 ? 3.534 -4.712 -13.156 1.00 97.38 106 HIS A CA 1
ATOM 840 C C . HIS A 1 106 ? 3.771 -3.235 -13.544 1.00 97.38 106 HIS A C 1
ATOM 842 O O . HIS A 1 106 ? 4.522 -2.974 -14.479 1.00 97.38 106 HIS A O 1
ATOM 848 N N . GLU A 1 107 ? 3.129 -2.286 -12.850 1.00 97.44 107 GLU A N 1
ATOM 849 C CA . GLU A 1 107 ? 3.178 -0.845 -13.144 1.00 97.44 107 GLU A CA 1
ATOM 850 C C . GLU A 1 107 ? 3.820 -0.032 -12.011 1.00 97.44 107 GLU A C 1
ATOM 852 O O . GLU A 1 107 ? 4.549 0.936 -12.253 1.00 97.44 107 GLU A O 1
ATOM 857 N N . ALA A 1 108 ? 3.533 -0.410 -10.761 1.00 98.50 108 ALA A N 1
ATOM 858 C CA . ALA A 1 108 ? 3.946 0.349 -9.594 1.00 98.50 108 ALA A CA 1
ATOM 859 C C . ALA A 1 108 ? 4.211 -0.501 -8.347 1.00 98.50 108 ALA A C 1
ATOM 861 O O . ALA A 1 108 ? 3.688 -1.605 -8.172 1.00 98.50 108 ALA A O 1
ATOM 862 N N . ILE A 1 109 ? 4.989 0.094 -7.447 1.00 98.81 109 ILE A N 1
ATOM 863 C CA . ILE A 1 109 ? 5.098 -0.279 -6.037 1.00 98.81 109 ILE A CA 1
ATOM 864 C C . ILE A 1 109 ? 4.202 0.685 -5.254 1.00 98.81 109 ILE A C 1
ATOM 866 O O . ILE A 1 109 ? 4.360 1.898 -5.387 1.00 98.81 109 ILE A O 1
ATOM 870 N N . LEU A 1 110 ? 3.290 0.169 -4.431 1.00 98.94 110 LEU A N 1
ATOM 871 C CA . LEU A 1 110 ? 2.438 0.971 -3.550 1.00 98.94 110 LEU A CA 1
ATOM 872 C C . LEU A 1 110 ? 2.828 0.706 -2.095 1.00 98.94 110 LEU A C 1
ATOM 874 O O . LEU A 1 110 ? 2.955 -0.449 -1.699 1.00 98.94 110 LEU A O 1
ATOM 878 N N . LEU A 1 111 ? 3.010 1.761 -1.306 1.00 98.94 111 LEU A N 1
ATOM 879 C CA . LEU A 1 111 ? 3.435 1.725 0.093 1.00 98.94 111 LEU A CA 1
ATOM 880 C C . LEU A 1 111 ? 2.498 2.593 0.940 1.00 98.94 111 LEU A C 1
ATOM 882 O O . LEU A 1 111 ? 2.046 3.644 0.483 1.00 98.94 111 LEU A O 1
ATOM 886 N N . ALA A 1 112 ? 2.233 2.182 2.180 1.00 98.88 112 ALA A N 1
ATOM 887 C CA . ALA A 1 112 ? 1.475 2.991 3.131 1.00 98.88 112 ALA A CA 1
ATOM 888 C C . ALA A 1 112 ? 2.002 2.893 4.570 1.00 98.88 112 ALA A C 1
ATOM 890 O O . ALA A 1 112 ? 2.519 1.853 4.995 1.00 98.88 112 ALA A O 1
ATOM 891 N N . CYS A 1 113 ? 1.867 3.997 5.307 1.00 98.56 113 CYS A N 1
ATOM 892 C CA . CYS A 1 113 ? 2.126 4.102 6.744 1.00 98.56 113 CYS A CA 1
ATOM 893 C C . CYS A 1 113 ? 0.946 4.769 7.464 1.00 98.56 113 CYS A C 1
ATOM 895 O O . CYS A 1 113 ? 0.256 5.620 6.896 1.00 98.56 113 CYS A O 1
ATOM 897 N N . GLU A 1 114 ? 0.729 4.379 8.719 1.00 98.38 114 GLU A N 1
ATOM 898 C CA . GLU A 1 114 ? -0.184 5.048 9.657 1.00 98.38 114 GLU A CA 1
ATOM 899 C C . GLU A 1 114 ? 0.352 6.446 10.028 1.00 98.38 114 GLU A C 1
ATOM 901 O O . GLU A 1 114 ? 1.506 6.781 9.744 1.00 98.38 114 GLU A O 1
ATOM 906 N N . SER A 1 115 ? -0.490 7.286 10.626 1.00 98.38 115 SER A N 1
ATOM 907 C CA . SER A 1 115 ? -0.076 8.587 11.152 1.00 98.38 115 SER A CA 1
ATOM 908 C C . SER A 1 115 ? 0.788 8.460 12.412 1.00 98.38 115 SER A C 1
ATOM 910 O O . SER A 1 115 ? 0.813 7.438 13.100 1.00 98.38 115 SER A O 1
ATOM 912 N N . THR A 1 116 ? 1.516 9.528 12.718 1.00 97.44 116 THR A N 1
ATOM 913 C CA . THR A 1 116 ? 2.209 9.745 13.992 1.00 97.44 116 THR A CA 1
ATOM 914 C C . THR A 1 116 ? 1.736 11.065 14.602 1.00 97.44 116 THR A C 1
ATOM 916 O O . THR A 1 116 ? 1.004 11.823 13.965 1.00 97.44 116 THR A O 1
ATOM 919 N N . ASP A 1 117 ? 2.203 11.395 15.809 1.00 95.44 117 ASP A N 1
ATOM 920 C CA . ASP A 1 117 ? 1.927 12.695 16.444 1.00 95.44 117 ASP A CA 1
ATOM 921 C C . ASP A 1 117 ? 2.379 13.907 15.591 1.00 95.44 117 ASP A C 1
ATOM 923 O O . ASP A 1 117 ? 1.883 15.018 15.781 1.00 95.44 117 ASP A O 1
ATOM 927 N N . GLU A 1 118 ? 3.309 13.703 14.646 1.00 95.69 118 GLU A N 1
ATOM 928 C CA . GLU A 1 118 ? 3.894 14.753 13.796 1.00 95.69 118 GLU A CA 1
ATOM 929 C C . GLU A 1 118 ? 3.496 14.655 12.311 1.00 95.69 118 GLU A C 1
ATOM 931 O O . GLU A 1 118 ? 3.514 15.666 11.605 1.00 95.69 118 GLU A O 1
ATOM 936 N N . LEU A 1 119 ? 3.156 13.460 11.810 1.00 97.56 119 LEU A N 1
ATOM 937 C CA . LEU A 1 119 ? 2.955 13.188 10.383 1.00 97.56 119 LEU A CA 1
ATOM 938 C C . LEU A 1 119 ? 1.594 12.535 10.118 1.00 97.56 119 LEU A C 1
ATOM 940 O O . LEU A 1 119 ? 1.250 11.529 10.727 1.00 97.56 119 LEU A O 1
ATOM 944 N N . ALA A 1 120 ? 0.850 13.042 9.133 1.00 98.50 120 ALA A N 1
ATOM 945 C CA . ALA A 1 120 ? -0.336 12.353 8.621 1.00 98.50 120 ALA A CA 1
ATOM 946 C C . ALA A 1 120 ? 0.028 11.008 7.964 1.00 98.50 120 ALA A C 1
ATOM 948 O O . ALA A 1 120 ? 1.107 10.901 7.369 1.00 98.50 120 ALA A O 1
ATOM 949 N N . SER A 1 121 ? -0.896 10.038 8.015 1.00 98.81 121 SER A N 1
ATOM 950 C CA . SER A 1 121 ? -0.811 8.757 7.295 1.00 98.81 121 SER A CA 1
ATOM 951 C C . SER A 1 121 ? -0.617 9.010 5.801 1.00 98.81 121 SER A C 1
ATOM 953 O O . SER A 1 121 ? -1.236 9.921 5.243 1.00 98.81 121 SER A O 1
ATOM 955 N N . LYS A 1 122 ? 0.261 8.239 5.148 1.00 98.88 122 LYS A N 1
ATOM 956 C CA . LYS A 1 122 ? 0.683 8.504 3.763 1.00 98.88 122 LYS A CA 1
ATOM 957 C C . LYS A 1 122 ? 0.456 7.308 2.863 1.00 98.88 122 LYS A C 1
ATOM 959 O O . LYS A 1 122 ? 0.803 6.187 3.227 1.00 98.88 122 LYS A O 1
ATOM 964 N N . LEU A 1 123 ? -0.045 7.577 1.659 1.00 98.88 123 LEU A N 1
ATOM 965 C CA . LEU A 1 123 ? -0.017 6.648 0.533 1.00 98.88 123 LEU A CA 1
ATOM 966 C C . LEU A 1 123 ? 1.074 7.109 -0.439 1.00 98.88 123 LEU A C 1
ATOM 968 O O . LEU A 1 123 ? 1.038 8.245 -0.912 1.00 98.88 123 LEU A O 1
ATOM 972 N N . HIS A 1 124 ? 2.034 6.237 -0.729 1.00 98.81 124 HIS A N 1
ATOM 973 C CA . HIS A 1 124 ? 3.177 6.509 -1.597 1.00 98.81 124 HIS A CA 1
ATOM 974 C C . HIS A 1 124 ? 3.217 5.495 -2.740 1.00 98.81 124 HIS A C 1
ATOM 976 O O . HIS A 1 124 ? 3.095 4.293 -2.513 1.00 98.81 124 HIS A O 1
ATOM 982 N N . CYS A 1 125 ? 3.379 5.969 -3.970 1.00 98.69 125 CYS A N 1
ATOM 983 C CA . CYS A 1 125 ? 3.376 5.138 -5.165 1.00 98.69 125 CYS A CA 1
ATOM 984 C C . CYS A 1 125 ? 4.607 5.437 -6.016 1.00 98.69 125 CYS A C 1
ATOM 986 O O . CYS A 1 125 ? 4.811 6.581 -6.421 1.00 98.69 125 CYS A O 1
ATOM 988 N N . LEU A 1 126 ? 5.384 4.401 -6.330 1.00 98.50 126 LEU A N 1
ATOM 989 C CA . LEU A 1 126 ? 6.475 4.452 -7.295 1.00 98.50 126 LEU A CA 1
ATOM 990 C C . LEU A 1 126 ? 5.973 3.807 -8.593 1.00 98.50 126 LEU A C 1
ATOM 992 O O . LEU A 1 126 ? 6.068 2.592 -8.775 1.00 98.50 126 LEU A O 1
ATOM 996 N N . HIS A 1 127 ? 5.405 4.622 -9.480 1.00 97.31 127 HIS A N 1
ATOM 997 C CA . HIS A 1 127 ? 4.892 4.249 -10.800 1.00 97.31 127 HIS A CA 1
ATOM 998 C C . HIS A 1 127 ? 6.051 4.088 -11.800 1.00 97.31 127 HIS A C 1
ATOM 1000 O O . HIS A 1 127 ? 6.279 4.903 -12.702 1.00 97.31 127 HIS A O 1
ATOM 1006 N N . PHE A 1 128 ? 6.828 3.019 -11.615 1.00 95.25 128 PHE A N 1
ATOM 1007 C CA . PHE A 1 128 ? 8.051 2.761 -12.371 1.00 95.25 128 PHE A CA 1
ATOM 1008 C C . PHE A 1 128 ? 7.809 2.578 -13.878 1.00 95.25 128 PHE A C 1
ATOM 1010 O O . PHE A 1 128 ? 8.685 2.943 -14.670 1.00 95.25 128 PHE A O 1
ATOM 1017 N N . SER A 1 129 ? 6.625 2.110 -14.293 1.00 92.19 129 SER A N 1
ATOM 1018 C CA . SER A 1 129 ? 6.233 1.999 -15.707 1.00 92.19 129 SER A CA 1
ATOM 1019 C C . SER A 1 129 ? 5.929 3.335 -16.395 1.00 92.19 129 SER A C 1
ATOM 1021 O O . SER A 1 129 ? 5.695 3.337 -17.604 1.00 92.19 129 SER A O 1
ATOM 1023 N N . SER A 1 130 ? 5.943 4.472 -15.684 1.00 93.00 130 SER A N 1
ATOM 1024 C CA . SER A 1 130 ? 5.742 5.776 -16.327 1.00 93.00 130 SER A CA 1
ATOM 1025 C C . SER A 1 130 ? 6.805 6.048 -17.398 1.00 93.00 130 SER A C 1
ATOM 1027 O O . SER A 1 130 ? 7.994 5.749 -17.227 1.00 93.00 130 SER A O 1
ATOM 1029 N N . TRP A 1 131 ? 6.365 6.645 -18.505 1.00 90.31 131 TRP A N 1
ATOM 1030 C CA . TRP A 1 131 ? 7.218 7.090 -19.609 1.00 90.31 131 TRP A CA 1
ATOM 1031 C C . TRP A 1 131 ? 7.791 8.497 -19.385 1.00 90.31 131 TRP A C 1
ATOM 1033 O O . TRP A 1 131 ? 8.703 8.901 -20.107 1.00 90.31 131 TRP A O 1
ATOM 1043 N N . ASP A 1 132 ? 7.257 9.242 -18.415 1.00 90.50 132 ASP A N 1
ATOM 1044 C CA . ASP A 1 132 ? 7.721 10.578 -18.057 1.00 90.50 132 ASP A CA 1
ATOM 1045 C C . ASP A 1 132 ? 8.782 10.551 -16.936 1.00 90.50 132 ASP A C 1
ATOM 1047 O O . ASP A 1 132 ? 9.237 9.499 -16.476 1.00 90.50 132 ASP A O 1
ATOM 1051 N N . SER A 1 133 ? 9.222 11.740 -16.519 1.00 87.00 133 SER A N 1
ATOM 1052 C CA . SER A 1 133 ? 10.176 11.918 -15.420 1.00 87.00 133 SER A CA 1
ATOM 1053 C C . SER A 1 133 ? 9.552 11.803 -14.023 1.00 87.00 133 SER A C 1
ATOM 1055 O O . SER A 1 133 ? 10.288 11.780 -13.040 1.00 87.00 133 SER A O 1
ATOM 1057 N N . SER A 1 134 ? 8.223 11.765 -13.908 1.00 87.38 134 SER A N 1
ATOM 1058 C CA . SER A 1 134 ? 7.484 11.853 -12.643 1.00 87.38 134 SER A CA 1
ATOM 1059 C C . SER A 1 134 ? 7.034 10.465 -12.191 1.00 87.38 134 SER A C 1
ATOM 1061 O O . SER A 1 134 ? 5.853 10.130 -12.175 1.00 87.38 134 SER A O 1
ATOM 1063 N N . LYS A 1 135 ? 8.021 9.641 -11.822 1.00 92.19 135 LYS A N 1
ATOM 1064 C CA . LYS A 1 135 ? 7.830 8.222 -11.476 1.00 92.19 135 LYS A CA 1
ATOM 1065 C C . LYS A 1 135 ? 7.335 7.957 -10.055 1.00 92.19 135 LYS A C 1
ATOM 1067 O O . LYS A 1 135 ? 7.111 6.800 -9.718 1.00 92.19 135 LYS A O 1
ATOM 1072 N N . GLU A 1 136 ? 7.153 8.981 -9.230 1.00 96.19 136 GLU A N 1
ATOM 1073 C CA . GLU A 1 136 ? 6.670 8.825 -7.857 1.00 96.19 136 GLU A CA 1
ATOM 1074 C C . GLU A 1 136 ? 5.710 9.943 -7.445 1.00 96.19 136 GLU A C 1
ATOM 1076 O O . GLU A 1 136 ? 5.801 11.077 -7.923 1.00 96.19 136 GLU A O 1
ATOM 1081 N N . TRP A 1 137 ? 4.779 9.612 -6.553 1.00 98.25 137 TRP A N 1
ATOM 1082 C CA . TRP A 1 137 ? 3.905 10.568 -5.877 1.00 98.25 137 TRP A CA 1
ATOM 1083 C C . TRP A 1 137 ? 3.547 10.074 -4.477 1.00 98.25 137 TRP A C 1
ATOM 1085 O O . TRP A 1 137 ? 3.408 8.874 -4.234 1.00 98.25 137 TRP A O 1
ATOM 1095 N N . ILE A 1 138 ? 3.353 11.021 -3.561 1.00 98.62 138 ILE A N 1
ATOM 1096 C CA . ILE A 1 138 ? 2.909 10.780 -2.189 1.00 98.62 138 ILE A CA 1
ATOM 1097 C C . ILE A 1 138 ? 1.700 11.664 -1.881 1.00 98.62 138 ILE A C 1
ATOM 1099 O O . ILE A 1 138 ? 1.631 12.806 -2.339 1.00 98.62 138 ILE A O 1
ATOM 1103 N N . VAL A 1 139 ? 0.742 11.137 -1.124 1.00 98.56 139 VAL A N 1
ATOM 1104 C CA . VAL A 1 139 ? -0.428 11.884 -0.654 1.00 98.56 139 VAL A CA 1
ATOM 1105 C C . VAL A 1 139 ? -0.681 11.606 0.822 1.00 98.56 139 VAL A C 1
ATOM 1107 O O . VAL A 1 139 ? -0.669 10.458 1.271 1.00 98.56 139 VAL A O 1
ATOM 1110 N N . ASP A 1 140 ? -0.931 12.683 1.558 1.00 98.75 140 ASP A N 1
ATOM 1111 C CA . ASP A 1 140 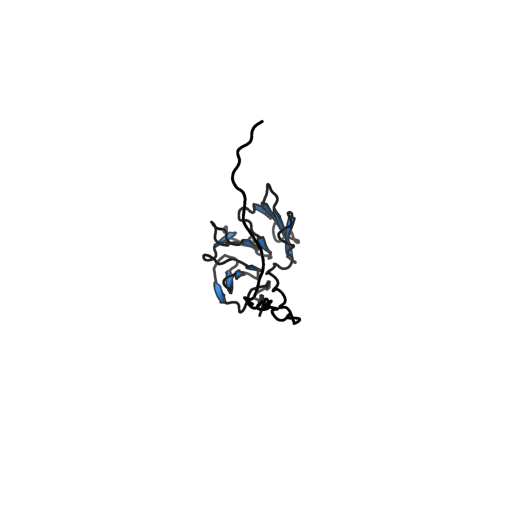? -1.293 12.651 2.968 1.00 98.75 140 ASP A CA 1
ATOM 1112 C C . ASP A 1 140 ? -2.806 12.445 3.110 1.00 98.75 140 ASP A C 1
ATOM 1114 O O . ASP A 1 140 ? -3.608 13.101 2.435 1.00 98.75 140 ASP A O 1
ATOM 1118 N N . MET A 1 141 ? -3.207 11.540 3.999 1.00 98.62 141 MET A N 1
ATOM 1119 C CA . MET A 1 141 ? -4.597 11.423 4.431 1.00 98.62 141 MET A CA 1
ATOM 1120 C C . MET A 1 141 ? -5.003 12.641 5.285 1.00 98.62 141 MET A C 1
ATOM 1122 O O . MET A 1 141 ? -4.146 13.321 5.859 1.00 98.62 141 MET A O 1
ATOM 1126 N N . PRO A 1 142 ? -6.311 12.938 5.406 1.00 98.19 142 PRO A N 1
ATOM 1127 C CA . PRO A 1 142 ? -6.809 13.918 6.367 1.00 98.19 142 PRO A CA 1
ATOM 1128 C C . PRO A 1 142 ? -6.386 13.627 7.814 1.00 98.19 142 PRO A C 1
ATOM 1130 O O . PRO A 1 142 ? -6.037 12.508 8.183 1.00 98.19 142 PRO A O 1
ATOM 1133 N N . GLN A 1 143 ? -6.459 14.650 8.666 1.00 96.62 143 GLN A N 1
ATOM 1134 C CA . GLN A 1 143 ? -6.102 14.519 10.077 1.00 96.62 143 GLN A CA 1
ATOM 1135 C C . GLN A 1 143 ? -6.984 13.477 10.793 1.00 96.62 143 GLN A C 1
ATOM 1137 O O . GLN A 1 143 ? -8.213 13.564 10.741 1.00 96.62 143 GLN A O 1
ATOM 1142 N N . ASN A 1 144 ? -6.348 12.564 11.537 1.00 95.62 144 ASN A N 1
ATOM 1143 C CA . ASN A 1 144 ? -6.972 11.420 12.221 1.00 95.62 144 ASN A CA 1
ATOM 1144 C C . ASN A 1 144 ? -7.607 10.377 11.273 1.00 95.62 144 ASN A C 1
ATOM 1146 O O . ASN A 1 144 ? -8.556 9.694 11.659 1.00 95.62 144 ASN A O 1
ATOM 1150 N N . GLU A 1 145 ? -7.115 10.268 10.037 1.00 98.44 145 GLU A N 1
ATOM 1151 C CA . GLU A 1 145 ? -7.480 9.207 9.099 1.00 98.44 145 GLU A CA 1
ATOM 1152 C C . GLU A 1 145 ? -6.234 8.389 8.729 1.00 98.44 145 GLU A C 1
ATOM 1154 O O . GLU A 1 145 ? -5.277 8.919 8.167 1.00 98.44 145 GLU A O 1
ATOM 1159 N N . ASP A 1 146 ? -6.261 7.093 9.037 1.00 98.81 146 ASP A N 1
ATOM 1160 C CA . ASP A 1 146 ? -5.142 6.162 8.865 1.00 98.81 146 ASP A CA 1
ATOM 1161 C C . ASP A 1 146 ? -5.466 5.111 7.811 1.00 98.81 146 ASP A C 1
ATOM 1163 O O . ASP A 1 146 ? -6.595 4.625 7.744 1.00 98.81 146 ASP A O 1
ATOM 1167 N N . ILE A 1 147 ? -4.484 4.730 6.997 1.00 98.88 147 ILE A N 1
ATOM 1168 C CA . ILE A 1 147 ? -4.637 3.667 5.999 1.00 98.88 147 ILE A CA 1
ATOM 1169 C C . ILE A 1 147 ? -4.568 2.294 6.681 1.00 98.88 147 ILE A C 1
ATOM 1171 O O . ILE A 1 147 ? -3.542 1.919 7.239 1.00 98.88 147 ILE A O 1
ATOM 1175 N N . GLU A 1 148 ? -5.649 1.518 6.578 1.00 98.75 148 GLU A N 1
ATOM 1176 C CA . GLU A 1 148 ? -5.769 0.172 7.157 1.00 98.75 148 GLU A CA 1
ATOM 1177 C C . GLU A 1 148 ? -5.468 -0.943 6.139 1.00 98.75 148 GLU A C 1
ATOM 1179 O O . GLU A 1 148 ? -4.965 -2.006 6.503 1.00 98.75 148 GLU A O 1
ATOM 1184 N N . ALA A 1 149 ? -5.776 -0.721 4.856 1.00 98.88 149 ALA A N 1
ATOM 1185 C CA . ALA A 1 149 ? -5.490 -1.656 3.766 1.00 98.88 149 ALA A CA 1
ATOM 1186 C C . ALA A 1 149 ? -5.331 -0.919 2.429 1.00 98.88 149 ALA A C 1
ATOM 1188 O O . ALA A 1 149 ? -5.948 0.125 2.212 1.00 98.88 149 ALA A O 1
ATOM 1189 N N . ILE A 1 150 ? -4.546 -1.486 1.511 1.00 98.94 150 ILE A N 1
ATOM 1190 C CA . ILE A 1 150 ? -4.340 -0.959 0.154 1.00 98.94 150 ILE A CA 1
ATOM 1191 C C . ILE A 1 150 ? -4.460 -2.073 -0.887 1.00 98.94 150 ILE A C 1
ATOM 1193 O O . ILE A 1 150 ? -4.352 -3.251 -0.553 1.00 98.94 150 ILE A O 1
ATOM 1197 N N . CYS A 1 151 ? -4.660 -1.711 -2.153 1.00 98.94 151 CYS A N 1
ATOM 1198 C CA . CYS A 1 151 ? -4.405 -2.614 -3.275 1.00 98.94 151 CYS A CA 1
ATOM 1199 C C . CYS A 1 151 ? -4.146 -1.859 -4.585 1.00 98.94 151 CYS A C 1
ATOM 1201 O O . CYS A 1 151 ? -4.640 -0.745 -4.785 1.00 98.94 151 CYS A O 1
ATOM 1203 N N . LEU A 1 152 ? -3.440 -2.512 -5.505 1.00 98.94 152 LEU A N 1
ATOM 1204 C CA . LEU A 1 152 ? -3.256 -2.082 -6.889 1.00 98.94 152 LEU A CA 1
ATOM 1205 C C . LEU A 1 152 ? -4.214 -2.811 -7.840 1.00 98.94 152 LEU A C 1
ATOM 1207 O O . LEU A 1 152 ? -4.469 -4.006 -7.700 1.00 98.94 152 LEU A O 1
ATOM 1211 N N . GLY A 1 153 ? -4.711 -2.090 -8.841 1.00 98.75 153 GLY A N 1
ATOM 1212 C CA . GLY A 1 153 ? -5.350 -2.646 -10.032 1.00 98.75 153 GLY A CA 1
ATOM 1213 C C . GLY A 1 153 ? -4.616 -2.216 -11.303 1.00 98.75 153 GLY A C 1
ATOM 1214 O O . GLY A 1 153 ? -3.440 -1.863 -11.261 1.00 98.75 153 GLY A O 1
ATOM 1215 N N . GLN A 1 154 ? -5.305 -2.242 -12.444 1.00 98.38 154 GLN A N 1
ATOM 1216 C CA . GLN A 1 154 ? -4.754 -1.784 -13.725 1.00 98.38 154 GLN A CA 1
ATOM 1217 C C . GLN A 1 154 ? -4.922 -0.265 -13.860 1.00 98.38 154 GLN A C 1
ATOM 1219 O O . GLN A 1 154 ? -6.037 0.211 -14.068 1.00 98.38 154 GLN A O 1
ATOM 1224 N N . GLY A 1 155 ? -3.844 0.508 -13.753 1.00 98.31 155 GLY A N 1
ATOM 1225 C CA . GLY A 1 155 ? -3.886 1.968 -13.855 1.00 98.31 155 GLY A CA 1
ATOM 1226 C C . GLY A 1 155 ? -4.535 2.692 -12.664 1.00 98.31 155 GLY A C 1
ATOM 1227 O O . GLY A 1 155 ? -4.758 3.906 -12.740 1.00 98.31 155 GLY A O 1
ATOM 1228 N N . TRP A 1 156 ? -4.820 1.999 -11.555 1.00 98.81 156 TRP A N 1
ATOM 1229 C CA . TRP A 1 156 ? -5.396 2.582 -10.335 1.00 98.81 156 TRP A CA 1
ATOM 1230 C C . TRP A 1 156 ? -4.882 1.923 -9.048 1.00 98.81 156 TRP A C 1
ATOM 1232 O O . TRP A 1 156 ? -4.423 0.782 -9.042 1.00 98.81 156 TRP A O 1
ATOM 1242 N N . ALA A 1 157 ? -5.001 2.663 -7.948 1.00 98.88 157 ALA A N 1
ATOM 1243 C CA . ALA A 1 157 ? -4.724 2.232 -6.583 1.00 98.88 157 ALA A CA 1
ATOM 1244 C C . ALA A 1 157 ? -5.933 2.539 -5.684 1.00 98.88 157 ALA A C 1
ATOM 1246 O O . ALA A 1 157 ? -6.687 3.482 -5.945 1.00 98.88 157 ALA A O 1
ATOM 1247 N N . ALA A 1 158 ? -6.119 1.762 -4.620 1.00 98.94 158 ALA A N 1
ATOM 1248 C CA . ALA A 1 158 ? -7.124 2.027 -3.596 1.00 98.94 158 ALA A CA 1
ATOM 1249 C C . ALA A 1 158 ? -6.521 1.951 -2.193 1.00 98.94 158 ALA A C 1
ATOM 1251 O O . ALA A 1 158 ? -5.645 1.124 -1.939 1.00 98.94 158 ALA A O 1
ATOM 1252 N N . ALA A 1 159 ? -7.050 2.765 -1.281 1.00 98.94 159 ALA A N 1
ATOM 1253 C CA . ALA A 1 159 ? -6.785 2.690 0.151 1.00 98.94 159 ALA A CA 1
ATOM 1254 C C . ALA A 1 159 ? -8.109 2.674 0.930 1.00 98.94 159 ALA A C 1
ATOM 1256 O O . ALA A 1 159 ? -8.971 3.524 0.697 1.00 98.94 159 ALA A O 1
ATOM 1257 N N . ALA A 1 160 ? -8.269 1.716 1.841 1.00 98.94 160 ALA A N 1
ATOM 1258 C CA . ALA A 1 160 ? -9.292 1.738 2.882 1.00 98.94 160 ALA A CA 1
ATOM 1259 C C . ALA A 1 160 ? -8.709 2.342 4.161 1.00 98.94 160 ALA A C 1
ATOM 1261 O O . ALA A 1 160 ? -7.567 2.040 4.520 1.00 98.94 160 ALA A O 1
ATOM 1262 N N . THR A 1 161 ? -9.492 3.172 4.847 1.00 98.88 161 THR A N 1
ATOM 1263 C CA . THR A 1 161 ? -9.023 3.958 5.991 1.00 98.88 161 THR A CA 1
ATOM 1264 C C . THR A 1 161 ? -9.875 3.782 7.248 1.00 98.88 161 THR A C 1
ATOM 1266 O O . THR A 1 161 ? -11.047 3.397 7.180 1.00 98.88 161 THR A O 1
ATOM 1269 N N . SER A 1 162 ? -9.300 4.137 8.400 1.00 98.62 162 SER A N 1
ATOM 1270 C CA . SER A 1 162 ? -9.936 4.105 9.727 1.00 98.62 162 SER A CA 1
ATOM 1271 C C . SER A 1 162 ? -11.194 4.983 9.831 1.00 98.62 162 SER A C 1
ATOM 1273 O O . SER A 1 162 ? -12.065 4.731 10.664 1.00 98.62 162 SER A O 1
ATOM 1275 N N . ALA A 1 163 ? -11.363 5.951 8.921 1.00 98.56 163 ALA A N 1
ATOM 1276 C CA . ALA A 1 163 ? -12.592 6.730 8.747 1.00 98.56 163 ALA A CA 1
ATOM 1277 C C . ALA A 1 163 ? -13.753 5.937 8.097 1.00 98.56 163 ALA A C 1
ATOM 1279 O O . ALA A 1 163 ? -14.799 6.515 7.793 1.00 98.56 163 ALA A O 1
ATOM 1280 N N . LEU A 1 164 ? -13.577 4.630 7.856 1.00 98.56 164 LEU A N 1
ATOM 1281 C CA . LEU A 1 164 ? -14.459 3.781 7.049 1.00 98.56 164 LEU A CA 1
ATOM 1282 C C . LEU A 1 164 ? -14.678 4.359 5.645 1.00 98.56 164 LEU A C 1
ATOM 1284 O O . LEU A 1 164 ? -15.790 4.328 5.118 1.00 98.56 164 LEU A O 1
ATOM 1288 N N . LEU A 1 165 ? -13.624 4.894 5.029 1.00 98.81 165 LEU A N 1
ATOM 1289 C CA . LEU A 1 165 ? -13.639 5.364 3.647 1.00 98.81 165 LEU A CA 1
ATOM 1290 C C . LEU A 1 165 ? -12.793 4.441 2.775 1.00 98.81 165 LEU A C 1
ATOM 1292 O O . LEU A 1 165 ? -11.747 3.957 3.197 1.00 98.81 165 LEU A O 1
ATOM 1296 N N . LEU A 1 166 ? -13.231 4.235 1.537 1.00 98.88 166 LEU A N 1
ATOM 1297 C CA . LEU A 1 166 ? -12.371 3.793 0.452 1.00 98.88 166 LEU A CA 1
ATOM 1298 C C . LEU A 1 166 ? -12.065 4.993 -0.446 1.00 98.88 166 LEU A C 1
ATOM 1300 O O . LEU A 1 166 ? -12.982 5.658 -0.934 1.00 98.88 166 LEU A O 1
ATOM 1304 N N . ARG A 1 167 ? -10.778 5.239 -0.685 1.00 98.81 167 ARG A N 1
ATOM 1305 C CA . ARG A 1 167 ? -10.256 6.272 -1.583 1.00 98.81 167 ARG A CA 1
ATOM 1306 C C . ARG A 1 167 ? -9.649 5.615 -2.814 1.00 98.81 167 ARG A C 1
ATOM 1308 O O . ARG A 1 167 ? -8.766 4.769 -2.676 1.00 98.81 167 ARG A O 1
ATOM 1315 N N . LEU A 1 168 ? -10.105 6.008 -4.001 1.00 98.88 168 LEU A N 1
ATOM 1316 C CA . LEU A 1 168 ? -9.521 5.589 -5.275 1.00 98.88 168 LEU A CA 1
ATOM 1317 C C . LEU A 1 168 ? -8.554 6.650 -5.807 1.00 98.88 168 LEU A C 1
ATOM 1319 O O . LEU A 1 168 ? -8.817 7.849 -5.715 1.00 98.88 168 LEU A O 1
ATOM 1323 N N . PHE A 1 169 ? -7.469 6.200 -6.425 1.00 98.88 169 PHE A N 1
ATOM 1324 C CA . PHE A 1 169 ? -6.467 7.030 -7.091 1.00 98.88 169 PHE A CA 1
ATOM 1325 C C . PHE A 1 169 ? -6.145 6.433 -8.464 1.00 98.88 169 PHE A C 1
ATOM 1327 O O . PHE A 1 169 ? -6.153 5.213 -8.628 1.00 98.88 169 PHE A O 1
ATOM 1334 N N . THR A 1 170 ? -5.828 7.259 -9.460 1.00 98.56 170 THR A N 1
ATOM 1335 C CA . THR A 1 170 ? -5.118 6.760 -10.649 1.00 98.56 170 THR A CA 1
ATOM 1336 C C . THR A 1 170 ? -3.694 6.363 -10.264 1.00 98.56 170 THR A C 1
ATOM 1338 O O . THR A 1 170 ? -3.141 6.868 -9.287 1.00 98.56 170 THR A O 1
ATOM 1341 N N . ILE A 1 171 ? -3.055 5.506 -11.061 1.00 98.12 171 ILE A N 1
ATOM 1342 C CA . ILE A 1 171 ? -1.656 5.111 -10.835 1.00 98.12 171 ILE A CA 1
ATOM 1343 C C . ILE A 1 171 ? -0.678 6.300 -10.908 1.00 98.12 171 ILE A C 1
ATOM 1345 O O . ILE A 1 171 ? 0.401 6.243 -10.331 1.00 98.12 171 ILE A O 1
ATOM 1349 N N . GLY A 1 172 ? -1.085 7.403 -11.551 1.00 97.50 172 GLY A N 1
ATOM 1350 C CA . GLY A 1 172 ? -0.375 8.687 -11.590 1.00 97.50 172 GLY A CA 1
ATOM 1351 C C . GLY A 1 172 ? -0.783 9.700 -10.506 1.00 97.50 172 GLY A C 1
ATOM 1352 O O . GLY A 1 172 ? -0.473 10.877 -10.651 1.00 97.50 172 GLY A O 1
ATOM 1353 N N . GLY A 1 173 ? -1.512 9.290 -9.461 1.00 97.44 173 GLY A N 1
ATOM 1354 C CA . GLY A 1 173 ? -1.740 10.106 -8.257 1.00 97.44 173 GLY A CA 1
ATOM 1355 C C . GLY A 1 173 ? -2.953 11.037 -8.283 1.00 97.44 173 GLY A C 1
ATOM 1356 O O . GLY A 1 173 ? -3.139 11.832 -7.364 1.00 97.44 173 GLY A O 1
ATOM 1357 N N . VAL A 1 174 ? -3.822 10.946 -9.293 1.00 98.19 174 VAL A N 1
ATOM 1358 C CA . VAL A 1 174 ? -5.071 11.726 -9.320 1.00 98.19 174 VAL A CA 1
ATOM 1359 C C . VAL A 1 174 ? -6.109 11.034 -8.438 1.00 98.19 174 VAL A C 1
ATOM 1361 O O . VAL A 1 174 ? -6.551 9.933 -8.765 1.00 98.19 174 VAL A O 1
ATOM 1364 N N . GLN A 1 175 ? -6.530 11.676 -7.343 1.00 98.50 175 GLN A N 1
ATOM 1365 C CA . GLN A 1 175 ? -7.641 11.177 -6.524 1.00 98.50 175 GLN A CA 1
ATOM 1366 C C . GLN A 1 175 ? -8.930 11.124 -7.361 1.00 98.50 175 GLN A C 1
ATOM 1368 O O . GLN A 1 175 ? -9.305 12.106 -8.006 1.00 98.50 175 GLN A O 1
ATOM 1373 N N . LYS A 1 176 ? -9.604 9.973 -7.338 1.00 98.06 176 LYS A N 1
ATOM 1374 C CA . LYS A 1 176 ? -10.885 9.723 -8.002 1.00 98.06 176 LYS A CA 1
ATOM 1375 C C . LYS A 1 176 ? -12.030 9.724 -6.979 1.00 98.06 176 LYS A C 1
ATOM 1377 O O . LYS A 1 176 ? -12.119 10.618 -6.139 1.00 98.06 176 LYS A O 1
ATOM 1382 N N . GLU A 1 177 ? -12.942 8.761 -7.078 1.00 98.31 177 GLU A N 1
ATOM 1383 C CA . GLU A 1 177 ? -14.099 8.626 -6.206 1.00 98.31 177 GLU A CA 1
ATOM 1384 C C . GLU A 1 177 ? -13.682 8.227 -4.780 1.00 98.31 177 GLU A C 1
ATOM 1386 O O . GLU A 1 177 ? -12.713 7.496 -4.562 1.00 98.31 177 GLU A O 1
ATOM 1391 N N . VAL A 1 178 ? -14.456 8.695 -3.801 1.00 98.69 178 VAL A N 1
ATOM 1392 C CA . VAL A 1 178 ? -14.333 8.319 -2.388 1.00 98.69 178 VAL A CA 1
ATOM 1393 C C . VAL A 1 178 ? -15.719 7.919 -1.897 1.00 98.69 178 VAL A C 1
ATOM 1395 O O . VAL A 1 178 ? -16.687 8.639 -2.150 1.00 98.69 178 VAL A O 1
ATOM 1398 N N . PHE A 1 179 ? -15.839 6.782 -1.215 1.00 98.69 179 PHE A N 1
ATOM 1399 C CA . PHE A 1 179 ? -17.116 6.303 -0.677 1.00 98.69 179 PHE A CA 1
ATOM 1400 C C . PHE A 1 179 ? -16.945 5.569 0.654 1.00 98.69 179 PHE A C 1
ATOM 1402 O O . PHE A 1 179 ? -15.868 5.066 0.964 1.00 98.69 179 PHE A O 1
ATOM 1409 N N . SER A 1 180 ? -18.012 5.508 1.452 1.00 98.75 180 SER A N 1
ATOM 1410 C CA . SER A 1 180 ? -17.977 4.850 2.759 1.00 98.75 180 SER A CA 1
ATOM 1411 C C . SER A 1 180 ? -18.055 3.328 2.653 1.00 98.75 180 SER A C 1
ATOM 1413 O O . SER A 1 180 ? -18.872 2.778 1.912 1.00 98.75 180 SER A O 1
ATOM 1415 N N . LEU A 1 181 ? -17.242 2.649 3.455 1.00 98.62 181 LEU A N 1
ATOM 1416 C CA . LEU A 1 181 ? -17.303 1.214 3.679 1.00 98.62 181 LEU A CA 1
ATOM 1417 C C . LEU A 1 181 ? -18.429 0.880 4.676 1.00 98.62 181 LEU A C 1
ATOM 1419 O O . LEU A 1 181 ? -18.595 1.578 5.675 1.00 98.62 181 LEU A O 1
ATOM 1423 N N . PRO A 1 182 ? -19.188 -0.209 4.457 1.00 98.19 182 PRO A N 1
ATOM 1424 C CA . PRO A 1 182 ? -20.256 -0.640 5.366 1.00 98.19 182 PRO A CA 1
ATOM 1425 C C . PRO A 1 182 ? -19.747 -1.209 6.705 1.00 98.19 182 PRO A C 1
ATOM 1427 O O . PRO A 1 182 ? -20.548 -1.441 7.608 1.00 98.19 182 PRO A O 1
ATOM 1430 N N . GLY A 1 183 ? -18.440 -1.441 6.846 1.00 98.38 183 GLY A N 1
ATOM 1431 C CA . GLY A 1 183 ? -17.802 -1.877 8.085 1.00 98.38 183 GLY A CA 1
ATOM 1432 C C . GLY A 1 183 ? -16.271 -1.910 7.970 1.00 98.38 183 GLY A C 1
ATOM 1433 O O . GLY A 1 183 ? -15.751 -1.701 6.871 1.00 98.38 183 GLY A O 1
ATOM 1434 N N . PRO A 1 184 ? -15.545 -2.162 9.078 1.00 98.56 184 PRO A N 1
ATOM 1435 C CA . PRO A 1 184 ? -14.079 -2.154 9.107 1.00 98.56 184 PRO A CA 1
ATOM 1436 C C . PRO A 1 184 ? -13.467 -3.152 8.123 1.00 98.56 184 PRO A C 1
ATOM 1438 O O . PRO A 1 184 ? -13.932 -4.297 8.034 1.00 98.56 184 PRO A O 1
ATOM 1441 N N . VAL A 1 185 ? -12.426 -2.726 7.405 1.00 98.81 185 VAL A N 1
ATOM 1442 C CA . VAL A 1 185 ? -11.769 -3.538 6.374 1.00 98.81 185 VAL A CA 1
ATOM 1443 C C . VAL A 1 185 ? -10.979 -4.698 6.994 1.00 98.81 185 VAL A C 1
ATOM 1445 O O . VAL A 1 185 ? -10.522 -4.650 8.134 1.00 98.81 185 VAL A O 1
ATOM 1448 N N . VAL A 1 186 ? -10.847 -5.780 6.232 1.00 98.81 186 VAL A N 1
ATOM 1449 C CA . VAL A 1 186 ? -10.056 -6.969 6.578 1.00 98.81 186 VAL A CA 1
ATOM 1450 C C . VAL A 1 186 ? -8.893 -7.144 5.607 1.00 98.81 186 VAL A C 1
ATOM 1452 O O . VAL A 1 186 ? -7.771 -7.385 6.028 1.00 98.81 186 VAL A O 1
ATOM 1455 N N . SER A 1 187 ? -9.163 -7.067 4.307 1.00 98.88 187 SER A N 1
ATOM 1456 C CA . SER A 1 187 ? -8.154 -7.134 3.247 1.00 98.88 187 SER A CA 1
ATOM 1457 C C . SER A 1 187 ? -8.783 -6.620 1.956 1.00 98.88 187 SER A C 1
ATOM 1459 O O . SER A 1 187 ? -10.004 -6.696 1.770 1.00 98.88 187 SER A O 1
ATOM 1461 N N . MET A 1 188 ? -7.937 -6.141 1.050 1.00 98.88 188 MET A N 1
ATOM 1462 C CA . MET A 1 188 ? -8.307 -5.709 -0.295 1.00 98.88 188 MET A CA 1
ATOM 1463 C C . MET A 1 188 ? -7.464 -6.428 -1.348 1.00 98.88 188 MET A C 1
ATOM 1465 O O . MET A 1 188 ? -6.390 -6.944 -1.043 1.00 98.88 188 MET A O 1
ATOM 1469 N N . ALA A 1 189 ? -7.965 -6.468 -2.580 1.00 98.94 189 ALA A N 1
ATOM 1470 C CA . ALA A 1 189 ? -7.224 -6.877 -3.768 1.00 98.94 189 ALA A CA 1
ATOM 1471 C C . ALA A 1 189 ? -7.785 -6.162 -5.007 1.00 98.94 189 ALA A C 1
ATOM 1473 O O . ALA A 1 189 ? -8.996 -5.942 -5.100 1.00 98.94 189 ALA A O 1
ATOM 1474 N N . GLY A 1 190 ? -6.924 -5.843 -5.972 1.00 98.81 190 GLY A N 1
ATOM 1475 C CA . GLY A 1 190 ? -7.318 -5.323 -7.280 1.00 98.81 190 GLY A CA 1
ATOM 1476 C C . GLY A 1 190 ? -6.844 -6.240 -8.408 1.00 98.81 190 GLY A C 1
ATOM 1477 O O . GLY A 1 190 ? -5.826 -6.920 -8.290 1.00 98.81 190 GLY A O 1
ATOM 1478 N N . HIS A 1 191 ? -7.600 -6.298 -9.505 1.00 98.62 191 HIS A N 1
ATOM 1479 C CA . HIS A 1 191 ? -7.178 -6.978 -10.733 1.00 98.62 191 HIS A CA 1
ATOM 1480 C C . HIS A 1 191 ? -7.929 -6.431 -11.954 1.00 98.62 191 HIS A C 1
ATOM 1482 O O . HIS A 1 191 ? -9.145 -6.609 -12.088 1.00 98.62 191 HIS A O 1
ATOM 1488 N N . GLY A 1 192 ? -7.215 -5.816 -12.900 1.00 98.38 192 GLY A N 1
ATOM 1489 C CA . GLY A 1 192 ? -7.869 -5.090 -13.989 1.00 98.38 192 GLY A CA 1
ATOM 1490 C C . GLY A 1 192 ? -8.666 -3.913 -13.421 1.00 98.38 192 GLY A C 1
ATOM 1491 O O . GLY A 1 192 ? -8.156 -3.157 -12.598 1.00 98.38 192 GLY A O 1
ATOM 1492 N N . GLU A 1 193 ? -9.936 -3.807 -13.802 1.00 98.50 193 GLU A N 1
ATOM 1493 C CA . GLU A 1 193 ? -10.896 -2.830 -13.261 1.00 98.50 193 GLU A CA 1
ATOM 1494 C C . GLU A 1 193 ? -11.657 -3.343 -12.019 1.00 98.50 193 GLU A C 1
ATOM 1496 O O . GLU A 1 193 ? -12.505 -2.642 -11.471 1.00 98.50 193 GLU A O 1
ATOM 1501 N N . GLN A 1 194 ? -11.391 -4.574 -11.562 1.00 98.81 194 GLN A N 1
ATOM 1502 C CA . GLN A 1 194 ? -12.102 -5.176 -10.432 1.00 98.81 194 GLN A CA 1
ATOM 1503 C C . GLN A 1 194 ? -11.424 -4.837 -9.106 1.00 98.81 194 GLN A C 1
ATOM 1505 O O . GLN A 1 194 ? -10.242 -5.126 -8.920 1.00 98.81 194 GLN A O 1
ATOM 1510 N N . LEU A 1 195 ? -12.207 -4.306 -8.168 1.00 98.81 195 LEU A N 1
ATOM 1511 C CA . LEU A 1 195 ? -11.836 -4.126 -6.768 1.00 98.81 195 LEU A CA 1
ATOM 1512 C C . LEU A 1 195 ? -12.574 -5.153 -5.901 1.00 98.81 195 LEU A C 1
ATOM 15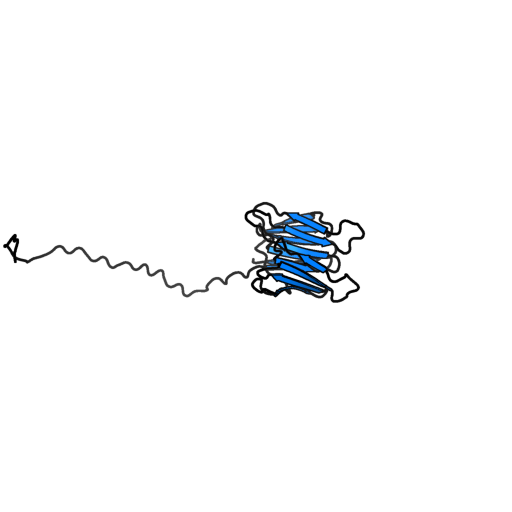14 O O . LEU A 1 195 ? -13.802 -5.237 -5.936 1.00 98.81 195 LEU A O 1
ATOM 1518 N N . PHE A 1 196 ? -11.830 -5.900 -5.088 1.00 98.88 196 PHE A N 1
ATOM 1519 C CA . PHE A 1 196 ? -12.359 -6.858 -4.125 1.00 98.88 196 PHE A CA 1
ATOM 1520 C C . PHE A 1 196 ? -12.062 -6.387 -2.697 1.00 98.88 196 PHE A C 1
ATOM 1522 O O . PHE A 1 196 ? -10.914 -6.116 -2.348 1.00 98.88 196 PHE A O 1
ATOM 1529 N N . ILE A 1 197 ? -13.108 -6.285 -1.873 1.00 98.81 197 ILE A N 1
ATOM 1530 C CA . ILE A 1 197 ? -13.044 -5.790 -0.492 1.00 98.81 197 ILE A CA 1
ATOM 1531 C C . ILE A 1 197 ? -13.677 -6.835 0.428 1.00 98.81 197 ILE A C 1
ATOM 1533 O O . ILE A 1 197 ? -14.833 -7.215 0.227 1.00 98.81 197 ILE A O 1
ATOM 1537 N N . ILE A 1 198 ? -12.954 -7.256 1.466 1.00 98.81 198 ILE A N 1
ATOM 1538 C CA . ILE A 1 198 ? -13.511 -8.015 2.592 1.00 98.81 198 ILE A CA 1
ATOM 1539 C C . ILE A 1 198 ? -13.566 -7.097 3.814 1.00 98.81 198 ILE A C 1
ATOM 1541 O O . ILE A 1 198 ? -12.607 -6.383 4.102 1.00 98.81 198 ILE A O 1
ATOM 1545 N N . TYR A 1 199 ? -14.685 -7.126 4.537 1.00 98.81 199 TYR A N 1
ATOM 1546 C CA . TYR A 1 199 ? -14.947 -6.293 5.711 1.00 98.81 199 TYR A CA 1
ATOM 1547 C C . TYR A 1 199 ? -15.781 -7.049 6.756 1.00 98.81 199 TYR A C 1
ATOM 1549 O O . TYR A 1 199 ? -16.414 -8.067 6.458 1.00 98.81 199 TYR A O 1
ATOM 1557 N N . HIS A 1 200 ? -15.810 -6.539 7.988 1.00 98.50 200 HIS A N 1
ATOM 1558 C CA . HIS A 1 200 ? -16.701 -7.034 9.043 1.00 98.50 200 HIS A CA 1
ATOM 1559 C C . HIS A 1 200 ? -18.093 -6.414 8.921 1.00 98.50 200 HIS A C 1
ATOM 1561 O O . HIS A 1 200 ? -18.242 -5.207 9.102 1.00 98.50 200 HIS A O 1
ATOM 1567 N N . ARG A 1 201 ? -19.100 -7.250 8.651 1.00 94.88 201 ARG A N 1
ATOM 1568 C CA . ARG A 1 201 ? -20.524 -6.874 8.693 1.00 94.88 201 ARG A CA 1
ATOM 1569 C C . ARG A 1 201 ? -21.072 -6.672 10.118 1.00 94.88 201 ARG A C 1
ATOM 1571 O O . ARG A 1 201 ? -20.350 -6.985 11.101 1.00 94.88 201 ARG A O 1
#

Organism: Marmota monax (NCBI:txid9995)

Secondary structure (DSSP, 8-state):
----------------------------------SPPPPPPPPP--TT---TT-SEEEEEE-SSEEEEEEE-SS-EEEEEEESSTTT---EEEE-TT---EEEE-SS-EEEEE---SSS--EEEEE-TT-SSS--EEEEEPPTT--EEEEEE-SSEEEEEETTTEEEEEETTS-EEEEEE-SS-EEEEEEETTEEEEEE--

Foldseek 3Di:
DDDDDDDDDDDDDDDDDDDPDPPPPPPPPVPPPPDDDDDDDDAAAEPQWDDQPDQWIWLHQDPFWTWIWHHDPPFTKIWTDGPDCVLDHIDIGGPPVVFRHWEDDSFWIWTWDPADPVFATKIKIQRVNDPDPQRIDMDGDPPPKYFREKEDEDQKIWTQIPVQKIWIAGSSGRTDDIDGHPAAWHYWYYYHPDIDTDHDD

pLDDT: mean 88.74, std 20.4, range [29.72, 98.94]

Sequence (201 aa):
VTMLKTGLLKEEEEDQAGSIHNLPLVTSQRPFYDGPIPTPRQKPFQSGSTPLHLTHRFMVWNSIGIIRCYNDEHDNAIDVEFHDTSIHHATHLSNALNYTVADLSHEAILLACESTDELASKLHCLHFSSWDSSKEWIVDMPQNEDIEAICLGQGWAAAATSALLLRLFTIGGVQKEVFSLPGPVVSMAGHGEQLFIIYHR

InterPro domains:
  IPR022100 WDHD1/CFT4, second beta-propeller [PF12341] (43-200)

Radius of gyration: 31.2 Å; chains: 1; bounding box: 48×34×109 Å